Protein AF-A0AAW2YQ57-F1 (afdb_monomer_lite)

Radius of gyration: 23.19 Å; chains: 1; bounding box: 58×47×70 Å

Sequence (327 aa):
MLKSDNGDIRFLCLKIITDILVRYLNDPNMYDAREANHECTYAINNFIMKKLLPHYRFILEDQDPVPLYGLKLLNNIAQHNAGFIAVISKMDLTSLIFNFFELEHRNNNVHNVRLILKIVAADVMDPEQMYRMEIVKKLNDVLEYAFDNNVDTFYESCLNIADHLLYRSSKMIHKSKGSSNANDREQAEKTYKHNEAFTNNIAVYVALSSHQDPSIAESSAHVLLMMIQQYPSTHEYLFSTNGLSYLKKGLLENMKEDETNIELTNQNVIKYLLKCVHVVLNNNNKYVNRLLREDMIRLAIERLVEEKSKGDEISTTAEAIMKKLNG

pLDDT: mean 93.8, std 6.99, range [56.25, 98.75]

InterPro domains:
  IPR011989 Armadillo-like helical [G3DSA:1.25.10.10] (1-326)
  IPR016024 Armadillo-type fold [SSF48371] (2-321)
  IPR044591 Microtubule-associated kinase-like protein RUNKEL [PTHR46562] (2-307)
  IPR056980 RUNKEL, ARM-repeat domain [PF24970] (95-298)
  IPR056981 Serine/threonine-protein kinase ULK4/RUNKEL, HEAT repeats [PF23606] (1-85)

Secondary structure (DSSP, 8-state):
-TT-S-HHHHHHHHHHHHHHHHHHHH-TTT--TT-TTSHHHHHHHHHIIIIIGGGHHHHHHSSTTHHHHHHHHHHHHHHH-THHHHHHHHTTHHHHHHHT-STT-TT-SHHHHHHHHHHHHTT-S-HHHHHHTTHHHHHHHHHHHHHHTT-GGGHHHHHHHHHHHHHHHHHHHHHHHH---HHHHHHHHHHHHHHGGGGGGHHHHHHHTT-SSHHHHHHHHHHHHHHHHH-GGGHHHHTSHHHHHHHHHHHHTTEEEETTEEEES-HHHHHHHHHHHHHHHHH-THHHHHHTT-HHHHHHHHHHHH-TTS-HHHHHHHHHHHHHHH-

Organism: NCBI:txid1008807

Foldseek 3Di:
DCPDPDPVVNQVVLVVVLVVLLVQLPDPVQAALVCCVDPNNVVSVCCCLPPNVVCLVVQCPDDPPRNVSSLVSLLSVCVSPVVCLLVCLVVVVLVVLLVCLAPPRPNNDLSSLSSNLSNLVVVNDDVVVCLVSVVLVSLLVVLVVCQVVVVCSNQLSSLSSLLSLLVVLVVLVVVLVVDPDPVSVVVSVVSLVSSLSNLVNLLSLLQQLLDPDLSSVLSSLSSNLSCLLSPVVSLVVCLDPSNVVSLLNNLVVQWDDDPPATHGNRPSSLLSSLSSLLSSCVVDVVSLVSVVVVVSVLVSLVRQLVPCPPDVSNNVSSVSSVVSNVD

Structure (mmCIF, N/CA/C/O backbone):
data_AF-A0AAW2YQ57-F1
#
_entry.id   AF-A0AAW2YQ57-F1
#
loop_
_atom_site.group_PDB
_atom_site.id
_atom_site.type_symbol
_atom_site.label_atom_id
_atom_site.label_alt_id
_atom_site.label_comp_id
_atom_site.label_asym_id
_atom_site.label_entity_id
_atom_site.label_seq_id
_atom_site.pdbx_PDB_ins_code
_atom_site.Cartn_x
_atom_site.Cartn_y
_atom_site.Cartn_z
_atom_site.occupancy
_atom_site.B_iso_or_equiv
_atom_site.auth_seq_id
_atom_site.auth_comp_id
_atom_site.auth_asym_id
_atom_site.auth_atom_id
_atom_site.pdbx_PDB_model_num
ATOM 1 N N . MET A 1 1 ? 21.994 -3.169 -30.084 1.00 65.56 1 MET A N 1
ATOM 2 C CA . MET A 1 1 ? 21.614 -4.310 -29.224 1.00 65.56 1 MET A CA 1
ATOM 3 C C . MET A 1 1 ? 20.157 -4.229 -28.794 1.00 65.56 1 MET A C 1
ATOM 5 O O . MET A 1 1 ? 19.382 -5.002 -29.327 1.00 65.56 1 MET A O 1
ATOM 9 N N . LEU A 1 2 ? 19.740 -3.246 -27.985 1.00 71.94 2 LEU A N 1
ATOM 10 C CA . LEU A 1 2 ? 18.316 -3.071 -27.623 1.00 71.94 2 LEU A CA 1
ATOM 11 C C . LEU A 1 2 ? 17.385 -2.719 -28.804 1.00 71.94 2 LEU A C 1
ATOM 13 O O . LEU A 1 2 ? 16.181 -2.828 -28.672 1.00 71.94 2 LEU A O 1
ATOM 17 N N . LYS A 1 3 ? 17.936 -2.331 -29.961 1.00 79.69 3 LYS A N 1
ATOM 18 C CA . LYS A 1 3 ? 17.203 -2.094 -31.220 1.00 79.69 3 LYS A CA 1
ATOM 19 C C . LYS A 1 3 ? 17.341 -3.238 -32.240 1.00 79.69 3 LYS A C 1
ATOM 21 O O . LYS A 1 3 ? 17.188 -3.002 -33.428 1.00 79.69 3 LYS A O 1
ATOM 26 N N . SER A 1 4 ? 17.781 -4.427 -31.819 1.00 86.94 4 SER A N 1
ATOM 27 C CA . SER A 1 4 ? 17.832 -5.585 -32.724 1.00 86.94 4 SER A CA 1
ATOM 28 C C . SER A 1 4 ? 16.413 -6.009 -33.088 1.00 86.94 4 SER A C 1
ATOM 30 O O . SER A 1 4 ? 15.554 -5.991 -32.213 1.00 86.94 4 SER A O 1
ATOM 32 N N . ASP A 1 5 ? 16.173 -6.452 -34.319 1.00 87.88 5 ASP A N 1
ATOM 33 C CA . ASP A 1 5 ? 14.867 -7.000 -34.712 1.00 87.88 5 ASP A CA 1
ATOM 34 C C . ASP A 1 5 ? 14.590 -8.371 -34.069 1.00 87.88 5 ASP A C 1
ATOM 36 O O . ASP A 1 5 ? 13.439 -8.772 -33.911 1.00 87.88 5 ASP A O 1
ATOM 40 N N . ASN A 1 6 ? 15.636 -9.065 -33.604 1.00 91.88 6 ASN A N 1
ATOM 41 C CA . ASN A 1 6 ? 15.519 -10.348 -32.921 1.00 91.88 6 ASN A CA 1
ATOM 42 C C . ASN A 1 6 ? 15.214 -10.153 -31.422 1.00 91.88 6 ASN A C 1
ATOM 44 O O . ASN A 1 6 ? 16.050 -9.639 -30.670 1.00 91.88 6 ASN A O 1
ATOM 48 N N . GLY A 1 7 ? 14.032 -10.607 -30.993 1.00 90.88 7 GLY A N 1
ATOM 49 C CA . GLY A 1 7 ? 13.573 -10.536 -29.601 1.00 90.88 7 GLY A CA 1
ATOM 50 C C . GLY A 1 7 ? 14.488 -11.254 -28.605 1.00 90.88 7 GLY A C 1
ATOM 51 O O . GLY A 1 7 ? 14.772 -10.701 -27.544 1.00 90.88 7 GLY A O 1
ATOM 52 N N . ASP A 1 8 ? 15.049 -12.409 -28.969 1.00 93.25 8 ASP A N 1
ATOM 53 C CA . ASP A 1 8 ? 15.957 -13.174 -28.103 1.00 93.25 8 ASP A CA 1
ATOM 54 C C . ASP A 1 8 ? 17.264 -12.423 -27.856 1.00 93.25 8 ASP A C 1
ATOM 56 O O . ASP A 1 8 ? 17.789 -12.410 -26.742 1.00 93.25 8 ASP A O 1
ATOM 60 N N . ILE A 1 9 ? 17.778 -11.736 -28.883 1.00 94.25 9 ILE A N 1
ATOM 61 C CA . ILE A 1 9 ? 18.973 -10.895 -28.749 1.00 94.25 9 ILE A CA 1
ATOM 62 C C . ILE A 1 9 ? 18.671 -9.715 -27.826 1.00 94.25 9 ILE A C 1
ATOM 64 O O . ILE A 1 9 ? 19.469 -9.417 -26.935 1.00 94.25 9 ILE A O 1
ATOM 68 N N . ARG A 1 10 ? 17.520 -9.049 -28.004 1.00 94.56 10 ARG A N 1
ATOM 69 C CA . ARG A 1 10 ? 17.115 -7.943 -27.122 1.00 94.56 10 ARG A CA 1
ATOM 70 C C . ARG A 1 10 ? 17.000 -8.408 -25.673 1.00 94.56 10 ARG A C 1
ATOM 72 O O . ARG A 1 10 ? 17.576 -7.769 -24.790 1.00 94.56 10 ARG A O 1
ATOM 79 N N . PHE A 1 11 ? 16.337 -9.541 -25.446 1.00 95.25 11 PHE A N 1
ATOM 80 C CA . PHE A 1 11 ? 16.190 -10.147 -24.130 1.00 95.25 11 PHE A CA 1
ATOM 81 C C . PHE A 1 11 ? 17.539 -10.506 -23.501 1.00 95.25 11 PHE A C 1
ATOM 83 O O . PHE A 1 11 ? 17.820 -10.078 -22.380 1.00 95.25 11 PHE A O 1
ATOM 90 N N . LEU A 1 12 ? 18.403 -11.230 -24.218 1.00 95.19 12 LEU A N 1
ATOM 91 C CA . LEU A 1 12 ? 19.715 -11.633 -23.711 1.00 95.19 12 LEU A CA 1
ATOM 92 C C . LEU A 1 12 ? 20.567 -10.415 -23.339 1.00 95.19 12 LEU A C 1
ATOM 94 O O . LEU A 1 12 ? 21.175 -10.388 -22.269 1.00 95.19 12 LEU A O 1
ATOM 98 N N . CYS A 1 13 ? 20.571 -9.378 -24.181 1.00 94.38 13 CYS A N 1
ATOM 99 C CA . CYS A 1 13 ? 21.277 -8.136 -23.885 1.00 94.38 13 CYS A CA 1
ATOM 100 C C . CYS A 1 13 ? 20.728 -7.446 -22.631 1.00 94.38 13 CYS A C 1
ATOM 102 O O . CYS A 1 13 ? 21.514 -7.032 -21.778 1.00 94.38 13 CYS A O 1
ATOM 104 N N . LEU A 1 14 ? 19.403 -7.329 -22.496 1.00 96.12 14 LEU A N 1
ATOM 105 C CA . LEU A 1 14 ? 18.792 -6.716 -21.316 1.00 96.12 14 LEU A CA 1
ATOM 106 C C . LEU A 1 14 ? 19.092 -7.518 -20.048 1.00 96.12 14 LEU A C 1
ATOM 108 O O . LEU A 1 14 ? 19.399 -6.925 -19.015 1.00 96.12 14 LEU A O 1
ATOM 112 N N . LYS A 1 15 ? 19.053 -8.849 -20.124 1.00 95.88 15 LYS A N 1
ATOM 113 C CA . LYS A 1 15 ? 19.389 -9.733 -19.006 1.00 95.88 15 LYS A CA 1
ATOM 114 C C . LYS A 1 15 ? 20.837 -9.538 -18.554 1.00 95.88 15 LYS A C 1
ATOM 116 O O . LYS A 1 15 ? 21.061 -9.304 -17.373 1.00 95.88 15 LYS A O 1
ATOM 121 N N . ILE A 1 16 ? 21.796 -9.534 -19.482 1.00 95.94 16 ILE A N 1
ATOM 122 C CA . ILE A 1 16 ? 23.214 -9.293 -19.165 1.00 95.94 16 ILE A CA 1
ATOM 123 C C . ILE A 1 16 ? 23.401 -7.912 -18.523 1.00 95.94 16 ILE A C 1
ATOM 125 O O . ILE A 1 16 ? 24.065 -7.798 -17.494 1.00 95.94 16 ILE A O 1
ATOM 129 N N . ILE A 1 17 ? 22.788 -6.866 -19.091 1.00 95.25 17 ILE A N 1
ATOM 130 C CA . ILE A 1 17 ? 22.840 -5.511 -18.517 1.00 95.25 17 ILE A CA 1
ATOM 131 C C . ILE A 1 17 ? 22.236 -5.500 -17.110 1.00 95.25 17 ILE A C 1
ATOM 133 O O . ILE A 1 17 ? 22.815 -4.895 -16.213 1.00 95.25 17 ILE A O 1
ATOM 137 N N . THR A 1 18 ? 21.104 -6.177 -16.909 1.00 95.69 18 THR A N 1
ATOM 138 C CA . THR A 1 18 ? 20.436 -6.287 -15.607 1.00 95.69 18 THR A CA 1
ATOM 139 C C . THR A 1 18 ? 21.354 -6.946 -14.585 1.00 95.69 18 THR A C 1
ATOM 141 O O . THR A 1 18 ? 21.583 -6.375 -13.524 1.00 95.69 18 THR A O 1
ATOM 144 N N . ASP A 1 19 ? 21.927 -8.105 -14.910 1.00 95.69 19 ASP A N 1
ATOM 145 C CA . ASP A 1 19 ? 22.763 -8.876 -13.988 1.00 95.69 19 ASP A CA 1
ATOM 146 C C . ASP A 1 19 ? 24.044 -8.118 -13.605 1.00 95.69 19 ASP A C 1
ATOM 148 O O . ASP A 1 19 ? 24.452 -8.135 -12.443 1.00 95.69 19 ASP A O 1
ATOM 152 N N . ILE A 1 20 ? 24.664 -7.417 -14.558 1.00 96.06 20 ILE A N 1
ATOM 153 C CA . ILE A 1 20 ? 25.859 -6.601 -14.307 1.00 96.06 20 ILE A CA 1
ATOM 154 C C . ILE A 1 20 ? 25.502 -5.367 -13.472 1.00 96.06 20 ILE A C 1
ATOM 156 O O . ILE A 1 20 ? 26.138 -5.102 -12.453 1.00 96.06 20 ILE A O 1
ATOM 160 N N . LEU A 1 21 ? 24.482 -4.610 -13.884 1.00 96.81 21 LEU A N 1
ATOM 161 C CA . LEU A 1 21 ? 24.142 -3.346 -13.239 1.00 96.81 21 LEU A CA 1
ATOM 162 C C . LEU A 1 21 ? 23.625 -3.559 -11.814 1.00 96.81 21 LEU A C 1
ATOM 164 O O . LEU A 1 21 ? 24.022 -2.828 -10.914 1.00 96.81 21 LEU A O 1
ATOM 168 N N . VAL A 1 22 ? 22.803 -4.586 -11.583 1.00 96.31 22 VAL A N 1
ATOM 169 C CA . VAL A 1 22 ? 22.322 -4.930 -10.236 1.00 96.31 22 VAL A CA 1
ATOM 170 C C . VAL A 1 22 ? 23.483 -5.301 -9.313 1.00 96.31 22 VAL A C 1
ATOM 172 O O . VAL A 1 22 ? 23.459 -4.913 -8.149 1.00 96.31 22 VAL A O 1
ATOM 175 N N . ARG A 1 23 ? 24.524 -5.990 -9.801 1.00 96.50 23 ARG A N 1
ATOM 176 C CA . ARG A 1 23 ? 25.724 -6.267 -8.989 1.00 96.50 23 ARG A CA 1
ATOM 177 C C . ARG A 1 23 ? 26.438 -4.985 -8.577 1.00 96.50 23 ARG A C 1
ATOM 179 O O . ARG A 1 23 ? 26.742 -4.835 -7.403 1.00 96.50 23 ARG A O 1
ATOM 186 N N . TYR A 1 24 ? 26.648 -4.057 -9.512 1.00 96.69 24 TYR A N 1
ATOM 187 C CA . TYR A 1 24 ? 27.279 -2.774 -9.195 1.00 96.69 24 TYR A CA 1
ATOM 188 C C . TYR A 1 24 ? 26.450 -1.930 -8.226 1.00 96.69 24 TYR A C 1
ATOM 190 O O . TYR A 1 24 ? 27.013 -1.344 -7.313 1.00 96.69 24 TYR A O 1
ATOM 198 N N . LEU A 1 25 ? 25.125 -1.890 -8.396 1.00 96.88 25 LEU A N 1
ATOM 199 C CA . LEU A 1 25 ? 24.232 -1.145 -7.503 1.00 96.88 25 LEU A CA 1
ATOM 200 C C . LEU A 1 25 ? 24.219 -1.704 -6.070 1.00 96.88 25 LEU A C 1
ATOM 202 O O . LEU A 1 25 ? 24.017 -0.944 -5.128 1.00 96.88 25 LEU A O 1
ATOM 206 N N . ASN A 1 26 ? 24.432 -3.014 -5.906 1.00 96.00 26 ASN A N 1
ATOM 207 C CA . ASN A 1 26 ? 24.447 -3.682 -4.602 1.00 96.00 26 ASN A CA 1
ATOM 208 C C . ASN A 1 26 ? 25.818 -3.699 -3.913 1.00 96.00 26 ASN A C 1
ATOM 210 O O . ASN A 1 26 ? 25.881 -4.105 -2.756 1.00 96.00 26 ASN A O 1
ATOM 214 N N . ASP A 1 27 ? 26.901 -3.303 -4.586 1.00 95.69 27 ASP A N 1
ATOM 215 C CA . ASP A 1 27 ? 28.233 -3.227 -3.983 1.00 95.69 27 ASP A CA 1
ATOM 216 C C . ASP A 1 27 ? 28.474 -1.812 -3.427 1.00 95.69 27 ASP A C 1
ATOM 218 O O . ASP A 1 27 ? 28.652 -0.878 -4.217 1.00 95.69 27 ASP A O 1
ATOM 222 N N . PRO A 1 28 ? 28.524 -1.625 -2.090 1.00 92.31 28 PRO A N 1
ATOM 223 C CA . PRO A 1 28 ? 28.713 -0.308 -1.482 1.00 92.31 28 PRO A CA 1
ATOM 224 C C . PRO A 1 28 ? 30.045 0.356 -1.845 1.00 92.31 28 PRO A C 1
ATOM 226 O O . PRO A 1 28 ? 30.159 1.573 -1.745 1.00 92.31 28 PRO A O 1
ATOM 229 N N . ASN A 1 29 ? 31.051 -0.416 -2.276 1.00 92.94 29 ASN A N 1
ATOM 230 C CA . ASN A 1 29 ? 32.330 0.137 -2.733 1.00 92.94 29 ASN A CA 1
ATOM 231 C C . ASN A 1 29 ? 32.246 0.682 -4.167 1.00 92.94 29 ASN A C 1
ATOM 233 O O . ASN A 1 29 ? 33.105 1.453 -4.593 1.00 92.94 29 ASN A O 1
ATOM 237 N N . MET A 1 30 ? 31.235 0.258 -4.931 1.00 94.38 30 MET A N 1
ATOM 238 C CA . MET A 1 30 ? 31.055 0.629 -6.335 1.00 94.38 30 MET A CA 1
ATOM 239 C C . MET A 1 30 ? 29.958 1.677 -6.515 1.00 94.38 30 MET A C 1
ATOM 241 O O . MET A 1 30 ? 30.084 2.547 -7.382 1.00 94.38 30 MET A O 1
ATOM 245 N N . TYR A 1 31 ? 28.888 1.604 -5.720 1.00 97.31 31 TYR A N 1
ATOM 246 C CA . TYR A 1 31 ? 27.748 2.504 -5.820 1.00 97.31 31 TYR A CA 1
ATOM 247 C C . TYR A 1 31 ? 27.268 2.987 -4.450 1.00 97.31 31 TYR A C 1
ATOM 249 O O . TYR A 1 31 ? 26.740 2.220 -3.649 1.00 97.31 31 TYR A O 1
ATOM 257 N N . ASP A 1 32 ? 27.345 4.300 -4.241 1.00 95.50 32 ASP A N 1
ATOM 258 C CA . ASP A 1 32 ? 26.650 4.990 -3.154 1.00 95.50 32 ASP A CA 1
ATOM 259 C C . ASP A 1 32 ? 25.952 6.232 -3.713 1.00 95.50 32 ASP A C 1
ATOM 261 O O . ASP A 1 32 ? 26.598 7.178 -4.167 1.00 95.50 32 ASP A O 1
ATOM 265 N N . ALA A 1 33 ? 24.618 6.251 -3.666 1.00 93.38 33 ALA A N 1
ATOM 266 C CA . ALA A 1 33 ? 23.816 7.375 -4.144 1.00 93.38 33 ALA A CA 1
ATOM 267 C C . ALA A 1 33 ? 24.099 8.693 -3.394 1.00 93.38 33 ALA A C 1
ATOM 269 O O . ALA A 1 33 ? 23.828 9.768 -3.934 1.00 93.38 33 ALA A O 1
ATOM 270 N N . ARG A 1 34 ? 24.651 8.626 -2.175 1.00 93.44 34 ARG A N 1
ATOM 271 C CA . ARG A 1 34 ? 25.052 9.793 -1.371 1.00 93.44 34 ARG A CA 1
ATOM 272 C C . ARG A 1 34 ? 26.366 10.399 -1.862 1.00 93.44 34 ARG A C 1
ATOM 274 O O . ARG A 1 34 ? 26.590 11.592 -1.681 1.00 93.44 34 ARG A O 1
ATOM 281 N N . GLU A 1 35 ? 27.191 9.611 -2.545 1.00 93.06 35 GLU A N 1
ATOM 282 C CA . GLU A 1 35 ? 28.479 10.021 -3.103 1.00 93.06 35 GLU A CA 1
ATOM 283 C C . GLU A 1 35 ? 28.413 10.098 -4.632 1.00 93.06 35 GLU A C 1
ATOM 285 O O . GLU A 1 35 ? 29.135 9.422 -5.364 1.00 93.06 35 GLU A O 1
ATOM 290 N N . ALA A 1 36 ? 27.536 10.965 -5.145 1.00 85.94 36 ALA A N 1
ATOM 291 C CA . ALA A 1 36 ? 27.282 11.093 -6.583 1.00 85.94 36 ALA A CA 1
ATOM 292 C C . ALA A 1 36 ? 28.529 11.438 -7.430 1.00 85.94 36 ALA A C 1
ATOM 294 O O . ALA A 1 36 ? 28.531 11.179 -8.634 1.00 85.94 36 ALA A O 1
ATOM 295 N N . ASN A 1 37 ? 29.565 12.014 -6.808 1.00 86.69 37 ASN A N 1
ATOM 296 C CA . ASN A 1 37 ? 30.826 12.393 -7.453 1.00 86.69 37 ASN A CA 1
ATOM 297 C C . ASN A 1 37 ? 31.900 11.295 -7.403 1.00 86.69 37 ASN A C 1
ATOM 299 O O . ASN A 1 37 ? 32.933 11.452 -8.052 1.00 86.69 37 ASN A O 1
ATOM 303 N N . HIS A 1 38 ? 31.685 10.205 -6.654 1.00 93.31 38 HIS A N 1
ATOM 304 C CA . HIS A 1 38 ? 32.578 9.051 -6.704 1.00 93.31 38 HIS A CA 1
ATOM 305 C C . HIS A 1 38 ? 32.605 8.504 -8.136 1.00 93.31 38 HIS A C 1
ATOM 307 O O . HIS A 1 38 ? 31.556 8.384 -8.771 1.00 93.31 38 HIS A O 1
ATOM 313 N N . GLU A 1 39 ? 33.791 8.190 -8.660 1.00 94.81 39 GLU A N 1
ATOM 314 C CA . GLU A 1 39 ? 33.988 7.896 -10.087 1.00 94.81 39 GLU A CA 1
ATOM 315 C C . GLU A 1 39 ? 33.059 6.778 -10.585 1.00 94.81 39 GLU A C 1
ATOM 317 O O . GLU A 1 39 ? 32.390 6.929 -11.611 1.00 94.81 39 GLU A O 1
ATOM 322 N N . CYS A 1 40 ? 32.943 5.692 -9.813 1.00 95.00 40 CYS A N 1
ATOM 323 C CA . CYS A 1 40 ? 32.077 4.563 -10.153 1.00 95.00 40 CYS A CA 1
ATOM 324 C C . CYS A 1 40 ? 30.589 4.943 -10.098 1.00 95.00 40 CYS A C 1
ATOM 326 O O . CYS A 1 40 ? 29.862 4.702 -11.065 1.00 95.00 40 CYS A O 1
ATOM 328 N N . THR A 1 41 ? 30.139 5.615 -9.031 1.00 96.88 41 THR A N 1
ATOM 329 C CA . THR A 1 41 ? 28.754 6.102 -8.899 1.00 96.88 41 THR A CA 1
ATOM 330 C C . THR A 1 41 ? 28.390 7.031 -10.056 1.00 96.88 41 THR A C 1
ATOM 332 O O . THR A 1 41 ? 27.334 6.881 -10.679 1.00 96.88 41 THR A O 1
ATOM 335 N N . TYR A 1 42 ? 29.276 7.973 -10.385 1.00 96.31 42 TYR A N 1
ATOM 336 C CA . TYR A 1 42 ? 29.102 8.908 -11.488 1.00 96.31 42 TYR A CA 1
ATOM 337 C C . TYR A 1 42 ? 29.002 8.174 -12.828 1.00 96.31 42 TYR A C 1
ATOM 339 O O . TYR A 1 42 ? 28.090 8.451 -13.613 1.00 96.31 42 TYR A O 1
ATOM 347 N N . ALA A 1 43 ? 29.897 7.221 -13.100 1.00 97.25 43 ALA A N 1
ATOM 348 C CA . ALA A 1 43 ? 29.881 6.433 -14.330 1.00 97.25 43 ALA A CA 1
ATOM 349 C C . ALA A 1 43 ? 28.586 5.615 -14.468 1.00 97.25 43 ALA A C 1
ATOM 351 O O . ALA A 1 43 ? 27.946 5.646 -15.525 1.00 97.25 43 ALA A O 1
ATOM 352 N N . ILE A 1 44 ? 28.152 4.959 -13.388 1.00 97.75 44 ILE A N 1
ATOM 353 C CA . ILE A 1 44 ? 26.911 4.175 -13.333 1.00 97.75 44 ILE A CA 1
ATOM 354 C C . ILE A 1 44 ? 25.693 5.072 -13.576 1.00 97.75 44 ILE A C 1
ATOM 356 O O . ILE A 1 44 ? 24.886 4.791 -14.466 1.00 97.75 44 ILE A O 1
ATOM 360 N N . ASN A 1 45 ? 25.580 6.192 -12.856 1.00 97.44 45 ASN A N 1
ATOM 361 C CA . ASN A 1 45 ? 24.475 7.135 -13.031 1.00 97.44 45 ASN A CA 1
ATOM 362 C C . ASN A 1 45 ? 24.443 7.702 -14.459 1.00 97.44 45 ASN A C 1
ATOM 364 O O . ASN A 1 45 ? 23.376 7.788 -15.069 1.00 97.44 45 ASN A O 1
ATOM 368 N N . ASN A 1 46 ? 25.602 8.032 -15.039 1.00 96.69 46 ASN A N 1
ATOM 369 C CA . ASN A 1 46 ? 25.679 8.483 -16.428 1.00 96.69 46 ASN A CA 1
ATOM 370 C C . ASN A 1 46 ? 25.248 7.407 -17.420 1.00 96.69 46 ASN A C 1
ATOM 372 O O . ASN A 1 46 ? 24.534 7.728 -18.370 1.00 96.69 46 ASN A O 1
ATOM 376 N N . PHE A 1 47 ? 25.659 6.153 -17.224 1.00 97.06 47 PHE A N 1
ATOM 377 C CA . PHE A 1 47 ? 25.212 5.047 -18.063 1.00 97.06 47 PHE A CA 1
ATOM 378 C C . PHE A 1 47 ? 23.687 4.903 -18.003 1.00 97.06 47 PHE A C 1
ATOM 380 O O . PHE A 1 47 ? 23.031 4.897 -19.048 1.00 97.06 47 PHE A O 1
ATOM 387 N N . ILE A 1 48 ? 23.116 4.884 -16.794 1.00 97.44 48 ILE A N 1
ATOM 388 C CA . ILE A 1 48 ? 21.668 4.786 -16.592 1.00 97.44 48 ILE A CA 1
ATOM 389 C C . ILE A 1 48 ? 20.951 5.931 -17.319 1.00 97.44 48 ILE A C 1
ATOM 391 O O . ILE A 1 48 ? 20.105 5.677 -18.176 1.00 97.44 48 ILE A O 1
ATOM 395 N N . MET A 1 49 ? 21.326 7.184 -17.048 1.00 96.50 49 MET A N 1
ATOM 396 C CA . MET A 1 49 ? 20.641 8.353 -17.611 1.00 96.50 49 MET A CA 1
ATOM 397 C C . MET A 1 49 ? 20.817 8.500 -19.123 1.00 96.50 49 MET A C 1
ATOM 399 O O . MET A 1 49 ? 19.872 8.863 -19.816 1.00 96.50 49 MET A O 1
ATOM 403 N N . LYS A 1 50 ? 22.028 8.277 -19.645 1.00 95.50 50 LYS A N 1
ATOM 404 C CA . LYS A 1 50 ? 22.366 8.630 -21.034 1.00 95.50 50 LYS A CA 1
ATOM 405 C C . LYS A 1 50 ? 22.236 7.466 -22.006 1.00 95.50 50 LYS A C 1
ATOM 407 O O . LYS A 1 50 ? 22.149 7.708 -23.208 1.00 95.50 50 LYS A O 1
ATOM 412 N N . LYS A 1 51 ? 22.302 6.220 -21.528 1.00 94.12 51 LYS A N 1
ATOM 413 C CA . LYS A 1 51 ? 22.344 5.026 -22.389 1.00 94.12 51 LYS A CA 1
ATOM 414 C C . LYS A 1 51 ? 21.175 4.080 -22.160 1.00 94.12 51 LYS A C 1
ATOM 416 O O . LYS A 1 51 ? 20.733 3.466 -23.122 1.00 94.12 51 LYS A O 1
ATOM 421 N N . LEU A 1 52 ? 20.678 3.965 -20.929 1.00 95.38 52 LEU A N 1
ATOM 422 C CA . LEU A 1 52 ? 19.630 3.003 -20.597 1.00 95.38 52 LEU A CA 1
ATOM 423 C C . LEU A 1 52 ? 18.226 3.628 -20.617 1.00 95.38 52 LEU A C 1
ATOM 425 O O . LEU A 1 52 ? 17.383 3.209 -21.408 1.00 95.38 52 LEU A O 1
ATOM 429 N N . LEU A 1 53 ? 17.977 4.644 -19.783 1.00 95.81 53 LEU A N 1
ATOM 430 C CA . LEU A 1 53 ? 16.659 5.276 -19.638 1.00 95.81 53 LEU A CA 1
ATOM 431 C C . LEU A 1 53 ? 16.050 5.787 -20.956 1.00 95.81 53 LEU A C 1
ATOM 433 O O . LEU A 1 53 ? 14.858 5.560 -21.154 1.00 95.81 53 LEU A O 1
ATOM 437 N N . PRO A 1 54 ? 16.802 6.370 -21.913 1.00 94.88 54 PRO A N 1
ATOM 438 C CA . PRO A 1 54 ? 16.234 6.813 -23.192 1.00 94.88 54 PRO A CA 1
ATOM 439 C C . PRO A 1 54 ? 15.555 5.706 -24.016 1.00 94.88 54 PRO A C 1
ATOM 441 O O . PRO A 1 54 ? 14.825 6.001 -24.958 1.00 94.88 54 PRO A O 1
ATOM 444 N N . HIS A 1 55 ? 15.791 4.433 -23.688 1.00 94.44 55 HIS A N 1
ATOM 445 C CA . HIS A 1 55 ? 15.192 3.280 -24.358 1.00 94.44 55 HIS A CA 1
ATOM 446 C C . HIS A 1 55 ? 14.096 2.592 -23.534 1.00 94.44 55 HIS A C 1
ATOM 448 O O . HIS A 1 55 ? 13.534 1.602 -23.992 1.00 94.44 55 HIS A O 1
ATOM 454 N N . TYR A 1 56 ? 13.760 3.098 -22.343 1.00 96.12 56 TYR A N 1
ATOM 455 C CA . TYR A 1 56 ? 12.894 2.365 -21.420 1.00 96.12 56 TYR A CA 1
ATOM 456 C C . TYR A 1 56 ? 11.452 2.212 -21.894 1.00 96.12 56 TYR A C 1
ATOM 458 O O . TYR A 1 56 ? 10.867 1.161 -21.665 1.00 96.12 56 TYR A O 1
ATOM 466 N N . ARG A 1 57 ? 10.894 3.199 -22.608 1.00 96.00 57 ARG A N 1
ATOM 467 C CA . ARG A 1 57 ? 9.563 3.044 -23.217 1.00 96.00 57 ARG A CA 1
ATOM 468 C C . ARG A 1 57 ? 9.526 1.827 -24.146 1.00 96.00 57 ARG A C 1
ATOM 470 O O . ARG A 1 57 ? 8.684 0.959 -23.976 1.00 96.00 57 ARG A O 1
ATOM 477 N N . PHE A 1 58 ? 10.510 1.725 -25.040 1.00 95.19 58 PHE A N 1
ATOM 478 C CA . PHE A 1 58 ? 10.636 0.597 -25.961 1.00 95.19 58 PHE A CA 1
ATOM 479 C C . PHE A 1 58 ? 10.814 -0.737 -25.221 1.00 95.19 58 PHE A C 1
ATOM 481 O O . PHE A 1 58 ? 10.196 -1.719 -25.600 1.00 95.19 58 PHE A O 1
ATOM 488 N N . ILE A 1 59 ? 11.609 -0.771 -24.144 1.00 96.62 59 ILE A N 1
ATOM 489 C CA . ILE A 1 59 ? 11.792 -1.980 -23.320 1.00 96.62 59 ILE A CA 1
ATOM 490 C C . ILE A 1 59 ? 10.468 -2.430 -22.681 1.00 96.62 59 ILE A C 1
ATOM 492 O O . ILE A 1 59 ? 10.180 -3.622 -22.642 1.00 96.62 59 ILE A O 1
ATOM 496 N N . LEU A 1 60 ? 9.677 -1.492 -22.155 1.00 97.06 60 LEU A N 1
ATOM 497 C CA . LEU A 1 60 ? 8.432 -1.794 -21.443 1.00 97.06 60 LEU A CA 1
ATOM 498 C C . LEU A 1 60 ? 7.268 -2.165 -22.378 1.00 97.06 60 LEU A C 1
ATOM 500 O O . LEU A 1 60 ? 6.355 -2.873 -21.958 1.00 97.06 60 LEU A O 1
ATOM 504 N N . GLU A 1 61 ? 7.301 -1.701 -23.626 1.00 95.50 61 GLU A N 1
ATOM 505 C CA . GLU A 1 61 ? 6.294 -1.989 -24.660 1.00 95.50 61 GLU A CA 1
ATOM 506 C C . GLU A 1 61 ? 6.654 -3.217 -25.529 1.00 95.50 61 GLU A C 1
ATOM 508 O O . GLU A 1 61 ? 5.873 -3.611 -26.394 1.00 95.50 61 GLU A O 1
ATOM 513 N N . ASP A 1 62 ? 7.813 -3.843 -25.298 1.00 96.00 62 ASP A N 1
ATOM 514 C CA . ASP A 1 62 ? 8.296 -5.011 -26.048 1.00 96.00 62 ASP A CA 1
ATOM 515 C C . ASP A 1 62 ? 7.478 -6.294 -25.750 1.00 96.00 62 ASP A C 1
ATOM 517 O O . ASP A 1 62 ? 6.538 -6.310 -24.950 1.00 96.00 62 ASP A O 1
ATOM 521 N N . GLN A 1 63 ? 7.815 -7.395 -26.418 1.00 93.81 63 GLN A N 1
ATOM 522 C CA . GLN A 1 63 ? 7.252 -8.720 -26.175 1.00 93.81 63 GLN A CA 1
ATOM 523 C C . GLN A 1 63 ? 7.906 -9.414 -24.981 1.00 93.81 63 GLN A C 1
ATOM 525 O O . GLN A 1 63 ? 9.067 -9.172 -24.637 1.00 93.81 63 GLN A O 1
ATOM 530 N N . ASP A 1 64 ? 7.153 -10.312 -24.353 1.00 94.06 64 ASP A N 1
ATOM 531 C CA . ASP A 1 64 ? 7.642 -11.089 -23.221 1.00 94.06 64 ASP A CA 1
ATOM 532 C C . ASP A 1 64 ? 8.877 -11.923 -23.602 1.00 94.06 64 ASP A C 1
ATOM 534 O O . ASP A 1 64 ? 8.946 -12.446 -24.717 1.00 94.06 64 ASP A O 1
ATOM 538 N N . PRO A 1 65 ? 9.871 -12.062 -22.700 1.00 94.94 65 PRO A N 1
ATOM 539 C CA . PRO A 1 65 ? 9.890 -11.620 -21.297 1.00 94.94 65 PRO A CA 1
ATOM 540 C C . PRO A 1 65 ? 10.571 -10.250 -21.066 1.00 94.94 65 PRO A C 1
ATOM 542 O O . PRO A 1 65 ? 10.967 -9.935 -19.938 1.00 94.94 65 PRO A O 1
ATOM 545 N N . VAL A 1 66 ? 10.775 -9.439 -22.111 1.00 96.69 66 VAL A N 1
ATOM 546 C CA . VAL A 1 66 ? 11.573 -8.199 -22.038 1.00 96.69 66 VAL A CA 1
ATOM 547 C C . VAL A 1 66 ? 10.993 -7.168 -21.049 1.00 96.69 66 VAL A C 1
ATOM 549 O O . VAL A 1 66 ? 11.762 -6.703 -20.196 1.00 96.69 66 VAL A O 1
ATOM 552 N N . PRO A 1 67 ? 9.679 -6.850 -21.049 1.00 97.38 67 PRO A N 1
ATOM 553 C CA . PRO A 1 67 ? 9.115 -5.878 -20.110 1.00 97.38 67 PRO A CA 1
ATOM 554 C C . PRO A 1 67 ? 9.295 -6.263 -18.640 1.00 97.38 67 PRO A C 1
ATOM 556 O O . PRO A 1 67 ? 9.618 -5.405 -17.819 1.00 97.38 67 PRO A O 1
ATOM 559 N N . LEU A 1 68 ? 9.166 -7.552 -18.300 1.00 96.25 68 LEU A N 1
ATOM 560 C CA . LEU A 1 68 ? 9.366 -8.054 -16.935 1.00 96.25 68 LEU A CA 1
ATOM 561 C C . LEU A 1 68 ? 10.779 -7.741 -16.421 1.00 96.25 68 LEU A C 1
ATOM 563 O O . LEU A 1 68 ? 10.950 -7.245 -15.304 1.00 96.25 68 LEU A O 1
ATOM 567 N N . TYR A 1 69 ? 11.799 -7.995 -17.245 1.00 96.50 69 TYR A N 1
ATOM 568 C CA . TYR A 1 69 ? 13.186 -7.674 -16.901 1.00 96.50 69 TYR A CA 1
ATOM 569 C C . TYR A 1 69 ? 13.433 -6.165 -16.855 1.00 96.50 69 TYR A C 1
ATOM 571 O O . TYR A 1 69 ? 14.170 -5.698 -15.985 1.00 96.50 69 TYR A O 1
ATOM 579 N N . GLY A 1 70 ? 12.775 -5.400 -17.729 1.00 97.62 70 GLY A N 1
ATOM 580 C CA . GLY A 1 70 ? 12.774 -3.940 -17.676 1.00 97.62 70 GLY A CA 1
ATOM 581 C C . GLY A 1 70 ? 12.245 -3.421 -16.339 1.00 97.62 70 GLY A C 1
ATOM 582 O O . GLY A 1 70 ? 12.931 -2.670 -15.651 1.00 97.62 70 GLY A O 1
ATOM 583 N N . LEU A 1 71 ? 11.066 -3.874 -15.911 1.00 97.94 71 LEU A N 1
ATOM 584 C CA . LEU A 1 71 ? 10.478 -3.495 -14.622 1.00 97.94 71 LEU A CA 1
ATOM 585 C C . LEU A 1 71 ? 11.375 -3.899 -13.446 1.00 97.94 71 LEU A C 1
ATOM 587 O O . LEU A 1 71 ? 11.603 -3.097 -12.537 1.00 97.94 71 LEU A O 1
ATOM 591 N N . LYS A 1 72 ? 11.939 -5.114 -13.475 1.00 96.81 72 LYS A N 1
ATOM 592 C CA . LYS A 1 72 ? 12.878 -5.591 -12.449 1.00 96.81 72 LYS A CA 1
ATOM 593 C C . LYS A 1 72 ? 14.097 -4.676 -12.331 1.00 96.81 72 LYS A C 1
ATOM 595 O O . LYS A 1 72 ? 14.471 -4.301 -11.215 1.00 96.81 72 LYS A O 1
ATOM 600 N N . LEU A 1 73 ? 14.715 -4.317 -13.455 1.00 97.88 73 LEU A N 1
ATOM 601 C CA . LEU A 1 73 ? 15.893 -3.455 -13.476 1.00 97.88 73 LEU A CA 1
ATOM 602 C C . LEU A 1 73 ? 15.557 -2.034 -13.008 1.00 97.88 73 LEU A C 1
ATOM 604 O O . LEU A 1 73 ? 16.278 -1.486 -12.175 1.00 97.88 73 LEU A O 1
ATOM 608 N N . LEU A 1 74 ? 14.447 -1.459 -13.474 1.00 97.75 74 LEU A N 1
ATOM 609 C CA . LEU A 1 74 ? 14.028 -0.112 -13.081 1.00 97.75 74 LEU A CA 1
ATOM 610 C C . LEU A 1 74 ? 13.733 -0.029 -11.586 1.00 97.75 74 LEU A C 1
ATOM 612 O O . LEU A 1 74 ? 14.118 0.938 -10.930 1.00 97.75 74 LEU A O 1
ATOM 616 N N . ASN A 1 75 ? 13.104 -1.069 -11.034 1.00 96.56 75 ASN A N 1
ATOM 617 C CA . ASN A 1 75 ? 12.832 -1.157 -9.607 1.00 96.56 75 ASN A CA 1
ATOM 618 C C . ASN A 1 75 ? 14.129 -1.217 -8.780 1.00 96.56 75 ASN A C 1
ATOM 620 O O . ASN A 1 75 ? 14.203 -0.554 -7.751 1.00 96.56 75 ASN A O 1
ATOM 624 N N . ASN A 1 76 ? 15.161 -1.940 -9.242 1.00 96.69 76 ASN A N 1
ATOM 625 C CA . ASN A 1 76 ? 16.478 -1.948 -8.587 1.00 96.69 76 ASN A CA 1
ATOM 626 C C . ASN A 1 76 ? 17.137 -0.564 -8.646 1.00 96.69 76 ASN A C 1
ATOM 628 O O . ASN A 1 76 ? 17.559 -0.039 -7.620 1.00 96.69 76 ASN A O 1
ATOM 632 N N . ILE A 1 77 ? 17.165 0.069 -9.822 1.00 97.81 77 ILE A N 1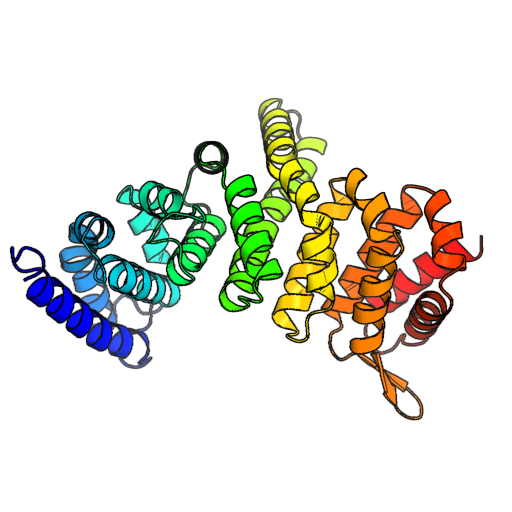
ATOM 633 C CA . ILE A 1 77 ? 17.719 1.422 -9.991 1.00 97.81 77 ILE A CA 1
ATOM 634 C C . ILE A 1 77 ? 17.053 2.405 -9.016 1.00 97.81 77 ILE A C 1
ATOM 636 O O . ILE A 1 77 ? 17.739 3.128 -8.296 1.00 97.81 77 ILE A O 1
ATOM 640 N N . ALA A 1 78 ? 15.720 2.396 -8.949 1.00 97.00 78 ALA A N 1
ATOM 641 C CA . ALA A 1 78 ? 14.964 3.286 -8.077 1.00 97.00 78 ALA A CA 1
ATOM 642 C C . ALA A 1 78 ? 15.077 2.942 -6.581 1.00 97.00 78 ALA A C 1
ATOM 644 O O . ALA A 1 78 ? 14.906 3.823 -5.744 1.00 97.00 78 ALA A O 1
ATOM 645 N N . GLN A 1 79 ? 15.348 1.681 -6.233 1.00 95.62 79 GLN A N 1
ATOM 646 C CA . GLN A 1 79 ? 15.588 1.257 -4.851 1.00 95.62 79 GLN A CA 1
ATOM 647 C C . GLN A 1 79 ? 16.921 1.791 -4.318 1.00 95.62 79 GLN A C 1
ATOM 649 O O . GLN A 1 79 ? 16.970 2.254 -3.182 1.00 95.62 79 GLN A O 1
ATOM 654 N N . HIS A 1 80 ? 17.982 1.759 -5.129 1.00 96.31 80 HIS A N 1
ATOM 655 C CA . HIS A 1 80 ? 19.298 2.263 -4.722 1.00 96.31 80 HIS A CA 1
ATOM 656 C C . HIS A 1 80 ? 19.418 3.784 -4.839 1.00 96.31 80 HIS A C 1
ATOM 658 O O . HIS A 1 80 ? 20.195 4.398 -4.112 1.00 96.31 80 HIS A O 1
ATOM 664 N N . ASN A 1 81 ? 18.650 4.411 -5.734 1.00 96.06 81 ASN A N 1
ATOM 665 C CA . ASN A 1 81 ? 18.617 5.859 -5.868 1.00 96.06 81 ASN A CA 1
ATOM 666 C C . ASN A 1 81 ? 17.212 6.349 -6.238 1.00 96.06 81 ASN A C 1
ATOM 668 O O . ASN A 1 81 ? 16.813 6.375 -7.407 1.00 96.06 81 ASN A O 1
ATOM 672 N N . ALA A 1 82 ? 16.482 6.807 -5.218 1.00 94.88 82 ALA A N 1
ATOM 673 C CA . ALA A 1 82 ? 15.127 7.335 -5.353 1.00 94.88 82 ALA A CA 1
ATOM 674 C C . ALA A 1 82 ? 15.042 8.569 -6.273 1.00 94.88 82 ALA A C 1
ATOM 676 O O . ALA A 1 82 ? 13.984 8.837 -6.842 1.00 94.88 82 ALA A O 1
ATOM 677 N N . GLY A 1 83 ? 16.155 9.283 -6.499 1.00 95.12 83 GLY A N 1
ATOM 678 C CA . GLY A 1 83 ? 16.221 10.405 -7.438 1.00 95.12 83 GLY A CA 1
ATOM 679 C C . GLY A 1 83 ? 15.841 10.020 -8.872 1.00 95.12 83 GLY A C 1
ATOM 680 O O . GLY A 1 83 ? 15.322 10.854 -9.618 1.00 95.12 83 GLY A O 1
ATOM 681 N N . PHE A 1 84 ? 15.998 8.747 -9.254 1.00 97.25 84 PHE A N 1
ATOM 682 C CA . PHE A 1 84 ? 15.556 8.266 -10.563 1.00 97.25 84 PHE A CA 1
ATOM 683 C C . PHE A 1 84 ? 14.035 8.245 -10.735 1.00 97.25 84 PHE A C 1
ATOM 685 O O . PHE A 1 84 ? 13.579 8.322 -11.871 1.00 97.25 84 PHE A O 1
ATOM 692 N N . ILE A 1 85 ? 13.236 8.225 -9.663 1.00 97.56 85 ILE A N 1
ATOM 693 C CA . ILE A 1 85 ? 11.769 8.306 -9.771 1.00 97.56 85 ILE A CA 1
ATOM 694 C C . ILE A 1 85 ? 11.335 9.638 -10.400 1.00 97.56 85 ILE A C 1
ATOM 696 O O . ILE A 1 85 ? 10.478 9.659 -11.283 1.00 97.56 85 ILE A O 1
ATOM 700 N N . ALA A 1 86 ? 11.996 10.743 -10.042 1.00 95.88 86 ALA A N 1
ATOM 701 C CA . ALA A 1 86 ? 11.749 12.040 -10.671 1.00 95.88 86 ALA A CA 1
ATOM 702 C C . ALA A 1 86 ? 12.157 12.053 -12.155 1.00 95.88 86 ALA A C 1
ATOM 704 O O . ALA A 1 86 ? 11.510 12.708 -12.971 1.00 95.88 86 ALA A O 1
ATOM 705 N N . VAL A 1 87 ? 13.209 11.316 -12.525 1.00 95.75 87 VAL A N 1
ATOM 706 C CA . VAL A 1 87 ? 13.627 11.162 -13.928 1.00 95.75 87 VAL A CA 1
ATOM 707 C C . VAL A 1 87 ? 12.606 10.332 -14.711 1.00 95.75 87 VAL A C 1
ATOM 709 O O . VAL A 1 87 ? 12.209 10.743 -15.794 1.00 95.75 87 VAL A O 1
ATOM 712 N N . ILE A 1 88 ? 12.127 9.219 -14.147 1.00 95.06 88 ILE A N 1
ATOM 713 C CA . ILE A 1 88 ? 11.073 8.370 -14.730 1.00 95.06 88 ILE A CA 1
ATOM 714 C C . ILE A 1 88 ? 9.804 9.192 -14.997 1.00 95.06 88 ILE A C 1
ATOM 716 O O . ILE A 1 88 ? 9.223 9.075 -16.076 1.00 95.06 88 ILE A O 1
ATOM 720 N N . SER A 1 89 ? 9.414 10.060 -14.055 1.00 94.56 89 SER A N 1
ATOM 721 C CA . SER A 1 89 ? 8.283 10.982 -14.231 1.00 94.56 89 SER A CA 1
ATOM 722 C C . SER A 1 89 ? 8.506 11.957 -15.391 1.00 94.56 89 SER A C 1
ATOM 724 O O . SER A 1 89 ? 7.679 12.031 -16.293 1.00 94.56 89 SER A O 1
ATOM 726 N N . LYS A 1 90 ? 9.676 12.610 -15.463 1.00 93.88 90 LYS A N 1
ATOM 727 C CA . LYS A 1 90 ? 10.033 13.536 -16.562 1.00 93.88 90 LYS A CA 1
ATOM 728 C C . LYS A 1 90 ? 10.095 12.890 -17.952 1.00 93.88 90 LYS A C 1
ATOM 730 O O . LYS A 1 90 ? 10.175 13.608 -18.943 1.00 93.88 90 LYS A O 1
ATOM 735 N N . MET A 1 91 ? 10.126 11.562 -18.028 1.00 92.44 91 MET A N 1
ATOM 736 C CA . MET A 1 91 ? 10.150 10.796 -19.276 1.00 92.44 91 MET A CA 1
ATOM 737 C C . MET A 1 91 ? 8.771 10.240 -19.665 1.00 92.44 91 MET A C 1
ATOM 739 O O . MET A 1 91 ? 8.686 9.398 -20.562 1.00 92.44 91 MET A O 1
ATOM 743 N N . ASP A 1 92 ? 7.707 10.658 -18.973 1.00 91.62 92 ASP A N 1
ATOM 744 C CA . ASP A 1 92 ? 6.327 10.197 -19.171 1.00 91.62 92 ASP A CA 1
ATOM 745 C C . ASP A 1 92 ? 6.164 8.670 -19.061 1.00 91.62 92 ASP A C 1
ATOM 747 O O . ASP A 1 92 ? 5.288 8.061 -19.684 1.00 91.62 92 ASP A O 1
ATOM 751 N N . LEU A 1 93 ? 7.027 8.022 -18.270 1.00 95.62 93 LEU A N 1
ATOM 752 C CA . LEU A 1 93 ? 6.957 6.580 -18.025 1.00 95.62 93 LEU A CA 1
ATOM 753 C C . LEU A 1 93 ? 5.989 6.230 -16.890 1.00 95.62 93 LEU A C 1
ATOM 755 O O . LEU A 1 93 ? 5.514 5.100 -16.832 1.00 95.62 93 LEU A O 1
ATOM 759 N N . THR A 1 94 ? 5.662 7.179 -16.010 1.00 95.50 94 THR A N 1
ATOM 760 C CA . THR A 1 94 ? 4.722 6.982 -14.892 1.00 95.50 94 THR A CA 1
ATOM 761 C C . THR A 1 94 ? 3.351 6.532 -15.385 1.00 95.50 94 THR A C 1
ATOM 763 O O . THR A 1 94 ? 2.856 5.505 -14.931 1.00 95.50 94 THR A O 1
ATOM 766 N N . SER A 1 95 ? 2.782 7.214 -16.383 1.00 94.75 95 SER A N 1
ATOM 767 C CA . SER A 1 95 ? 1.504 6.824 -16.995 1.00 94.75 95 SER A CA 1
ATOM 768 C C . SER A 1 95 ? 1.553 5.412 -17.592 1.00 94.75 95 SER A C 1
ATOM 770 O O . SER A 1 95 ? 0.608 4.645 -17.457 1.00 94.75 95 SER A O 1
ATOM 772 N N . LEU A 1 96 ? 2.666 5.027 -18.224 1.00 96.25 96 LEU A N 1
ATOM 773 C CA . LEU A 1 96 ? 2.815 3.681 -18.786 1.00 96.25 96 LEU A CA 1
ATOM 774 C C . LEU A 1 96 ? 2.835 2.608 -17.683 1.00 96.25 96 LEU A C 1
ATOM 776 O O . LEU A 1 96 ? 2.133 1.608 -17.787 1.00 96.25 96 LEU A O 1
ATOM 780 N N . ILE A 1 97 ? 3.582 2.848 -16.603 1.00 97.44 97 ILE A N 1
ATOM 781 C CA . ILE A 1 97 ? 3.657 1.960 -15.429 1.00 97.44 97 ILE A CA 1
ATOM 782 C C . ILE A 1 97 ? 2.276 1.812 -14.763 1.00 97.44 97 ILE A C 1
ATOM 784 O O . ILE A 1 97 ? 1.868 0.713 -14.397 1.00 97.44 97 ILE A O 1
ATOM 788 N N . PHE A 1 98 ? 1.513 2.901 -14.657 1.00 96.88 98 PHE A N 1
ATOM 789 C CA . PHE A 1 98 ? 0.151 2.870 -14.117 1.00 96.88 98 PHE A CA 1
ATOM 790 C C . PHE A 1 98 ? -0.850 2.142 -15.027 1.00 96.88 98 PHE A C 1
ATOM 792 O O . PHE A 1 98 ? -1.763 1.484 -14.528 1.00 96.88 98 PHE A O 1
ATOM 799 N N . ASN A 1 99 ? -0.681 2.209 -16.350 1.00 95.56 99 ASN A N 1
ATOM 800 C CA . ASN A 1 99 ? -1.495 1.421 -17.281 1.00 95.56 99 ASN A CA 1
ATOM 801 C C . ASN A 1 99 ? -1.257 -0.084 -17.114 1.00 95.56 99 ASN A C 1
ATOM 803 O O . ASN A 1 99 ? -2.165 -0.874 -17.336 1.00 95.56 99 ASN A O 1
ATOM 807 N N . PHE A 1 100 ? -0.066 -0.490 -16.668 1.00 97.62 100 PHE A N 1
ATOM 808 C CA . PHE A 1 100 ? 0.210 -1.894 -16.366 1.00 97.62 100 PHE A CA 1
ATOM 809 C C . PHE A 1 100 ? -0.474 -2.382 -15.087 1.00 97.62 100 PHE A C 1
ATOM 811 O O . PHE A 1 100 ? -0.439 -3.576 -14.818 1.00 97.62 100 PHE A O 1
ATOM 818 N N . PHE A 1 101 ? -1.049 -1.493 -14.272 1.00 97.31 101 PHE A N 1
ATOM 819 C CA . PHE A 1 101 ? -1.659 -1.837 -12.988 1.00 97.31 101 PHE A CA 1
ATOM 820 C C . PHE A 1 101 ? -3.110 -2.294 -13.137 1.00 97.31 101 PHE A C 1
ATOM 822 O O . PHE A 1 101 ? -4.024 -1.711 -12.572 1.00 97.31 101 PHE A O 1
ATOM 829 N N . GLU A 1 102 ? -3.339 -3.314 -13.948 1.00 94.62 102 GLU A N 1
ATOM 830 C CA . GLU A 1 102 ? -4.660 -3.904 -14.170 1.00 94.62 102 GLU A CA 1
ATOM 831 C C . GLU A 1 102 ? -4.532 -5.419 -14.044 1.00 94.62 102 GLU A C 1
ATOM 833 O O . GLU A 1 102 ? -3.509 -5.974 -14.443 1.00 94.62 102 GLU A O 1
ATOM 838 N N . LEU A 1 103 ? -5.531 -6.096 -13.468 1.00 92.75 103 LEU A N 1
ATOM 839 C CA . LEU A 1 103 ? -5.466 -7.540 -13.191 1.00 92.75 103 LEU A CA 1
ATOM 840 C C . LEU A 1 103 ? -5.061 -8.363 -14.419 1.00 92.75 103 LEU A C 1
ATOM 842 O O . LEU A 1 103 ? -4.129 -9.156 -14.352 1.00 92.75 103 LEU A O 1
ATOM 846 N N . GLU A 1 104 ? -5.697 -8.089 -15.555 1.00 92.88 104 GLU A N 1
ATOM 847 C CA . GLU A 1 104 ? -5.483 -8.820 -16.809 1.00 92.88 104 GLU A CA 1
ATOM 848 C C . GLU A 1 104 ? -4.272 -8.321 -17.613 1.00 92.88 104 GLU A C 1
ATOM 850 O O . GLU A 1 104 ? -3.953 -8.844 -18.685 1.00 92.88 104 GLU A O 1
ATOM 855 N N . HIS A 1 105 ? -3.580 -7.281 -17.141 1.00 96.25 105 HIS A N 1
ATOM 856 C CA . HIS A 1 105 ? -2.450 -6.738 -17.875 1.00 96.25 105 HIS A CA 1
ATOM 857 C C . HIS A 1 105 ? -1.209 -7.611 -17.659 1.00 96.25 105 HIS A C 1
ATOM 859 O O . HIS A 1 105 ? -0.715 -7.748 -16.544 1.00 96.25 105 HIS A O 1
ATOM 865 N N . ARG A 1 106 ? -0.613 -8.123 -18.744 1.00 93.69 106 ARG A N 1
ATOM 866 C CA . ARG A 1 106 ? 0.567 -9.020 -18.706 1.00 93.69 106 ARG A CA 1
ATOM 867 C C . ARG A 1 106 ? 1.757 -8.510 -17.877 1.00 93.69 106 ARG A C 1
ATOM 869 O O . ARG A 1 106 ? 2.505 -9.287 -17.297 1.00 93.69 106 ARG A O 1
ATOM 876 N N . ASN A 1 107 ? 1.928 -7.188 -17.816 1.00 96.50 107 ASN A N 1
ATOM 877 C CA . ASN A 1 107 ? 2.999 -6.537 -17.053 1.00 96.50 107 ASN A CA 1
ATOM 878 C C . ASN A 1 107 ? 2.616 -6.208 -15.600 1.00 96.50 107 ASN A C 1
ATOM 880 O O . ASN A 1 107 ? 3.431 -5.617 -14.888 1.00 96.50 107 ASN A O 1
ATOM 884 N N . ASN A 1 108 ? 1.416 -6.571 -15.145 1.00 97.19 108 ASN A N 1
ATOM 885 C CA . ASN A 1 108 ? 1.028 -6.428 -13.751 1.00 97.19 108 ASN A CA 1
ATOM 886 C C . ASN A 1 108 ? 1.704 -7.512 -12.908 1.00 97.19 108 ASN A C 1
ATOM 888 O O . ASN A 1 108 ? 1.239 -8.640 -12.783 1.00 97.19 108 ASN A O 1
ATOM 892 N N . ASN A 1 109 ? 2.859 -7.178 -12.355 1.00 96.56 109 ASN A N 1
ATOM 893 C CA . ASN A 1 109 ? 3.635 -8.065 -11.501 1.00 96.56 109 ASN A CA 1
ATOM 894 C C . ASN A 1 109 ? 4.182 -7.291 -10.298 1.00 96.56 109 ASN A C 1
ATOM 896 O O . ASN A 1 109 ? 4.095 -6.063 -10.232 1.00 96.56 109 ASN A O 1
ATOM 900 N N . VAL A 1 110 ? 4.807 -8.000 -9.358 1.00 96.62 110 VAL A N 1
ATOM 901 C CA . VAL A 1 110 ? 5.346 -7.396 -8.130 1.00 96.62 110 VAL A CA 1
ATOM 902 C C . VAL A 1 110 ? 6.324 -6.239 -8.394 1.00 96.62 110 VAL A C 1
ATOM 904 O O . VAL A 1 110 ? 6.388 -5.289 -7.616 1.00 96.62 110 VAL A O 1
ATOM 907 N N . HIS A 1 111 ? 7.081 -6.266 -9.499 1.00 97.69 111 HIS A N 1
ATOM 908 C CA . HIS A 1 111 ? 7.995 -5.174 -9.845 1.00 97.69 111 HIS A CA 1
ATOM 909 C C . HIS A 1 111 ? 7.243 -3.922 -10.301 1.00 97.69 111 HIS A C 1
ATOM 911 O O . HIS A 1 111 ? 7.654 -2.818 -9.943 1.00 97.69 111 HIS A O 1
ATOM 917 N N . ASN A 1 112 ? 6.132 -4.089 -11.024 1.00 98.31 112 ASN A N 1
ATOM 918 C CA . ASN A 1 112 ? 5.250 -2.987 -11.399 1.00 98.31 112 ASN A CA 1
ATOM 919 C C . ASN A 1 112 ? 4.653 -2.306 -10.160 1.00 98.31 112 ASN A C 1
ATOM 921 O O . ASN A 1 112 ? 4.810 -1.101 -9.975 1.00 98.31 112 ASN A O 1
ATOM 925 N N . VAL A 1 113 ? 4.059 -3.085 -9.252 1.00 98.25 113 VAL A N 1
ATOM 926 C CA . VAL A 1 113 ? 3.414 -2.544 -8.042 1.00 98.25 113 VAL A CA 1
ATOM 927 C C . VAL A 1 113 ? 4.429 -1.854 -7.124 1.00 98.25 113 VAL A C 1
ATOM 929 O O . VAL A 1 113 ? 4.166 -0.771 -6.602 1.00 98.25 113 VAL A O 1
ATOM 932 N N . ARG A 1 114 ? 5.649 -2.393 -7.003 1.00 98.31 114 ARG A N 1
ATOM 933 C CA . ARG A 1 114 ? 6.747 -1.741 -6.262 1.00 98.31 114 ARG A CA 1
ATOM 934 C C . ARG A 1 114 ? 7.221 -0.429 -6.888 1.00 98.31 114 ARG A C 1
ATOM 936 O O . ARG A 1 114 ? 7.698 0.439 -6.154 1.00 98.31 114 ARG A O 1
ATOM 943 N N . LEU A 1 115 ? 7.144 -0.284 -8.212 1.00 98.19 115 LEU A N 1
ATOM 944 C CA . LEU A 1 115 ? 7.435 0.982 -8.891 1.00 98.19 115 LEU A CA 1
ATOM 945 C C . LEU A 1 115 ? 6.317 1.997 -8.658 1.00 98.19 115 LEU A C 1
ATOM 947 O O . LEU A 1 115 ? 6.619 3.149 -8.360 1.00 98.19 115 LEU A O 1
ATOM 951 N N . ILE A 1 116 ? 5.054 1.568 -8.713 1.00 98.31 116 ILE A N 1
ATOM 952 C CA . ILE A 1 116 ? 3.898 2.416 -8.387 1.00 98.31 116 ILE A CA 1
ATOM 953 C C . ILE A 1 116 ? 4.014 2.940 -6.961 1.00 98.31 116 ILE A C 1
ATOM 955 O O . ILE A 1 116 ? 3.920 4.147 -6.763 1.00 98.31 116 ILE A O 1
ATOM 959 N N . LEU A 1 117 ? 4.337 2.076 -5.992 1.00 98.44 117 LEU A N 1
ATOM 960 C CA . LEU A 1 117 ? 4.609 2.498 -4.618 1.00 98.44 117 LEU A CA 1
ATOM 961 C C . LEU A 1 117 ? 5.667 3.606 -4.560 1.00 98.44 117 LEU A C 1
ATOM 963 O O . LEU A 1 117 ? 5.448 4.626 -3.916 1.00 98.44 117 LEU A O 1
ATOM 967 N N . LYS A 1 118 ? 6.792 3.452 -5.266 1.00 98.12 118 LYS A N 1
ATOM 968 C CA . LYS A 1 118 ? 7.848 4.479 -5.286 1.00 98.12 118 LYS A CA 1
ATOM 969 C C . LYS A 1 118 ? 7.388 5.784 -5.936 1.00 98.12 118 LYS A C 1
ATOM 971 O O . LYS A 1 118 ? 7.761 6.850 -5.459 1.00 98.12 118 LYS A O 1
ATOM 976 N N . ILE A 1 119 ? 6.587 5.714 -7.000 1.00 97.50 119 ILE A N 1
ATOM 977 C CA . ILE A 1 119 ? 6.020 6.893 -7.674 1.00 97.50 119 ILE A CA 1
ATOM 978 C C . ILE A 1 119 ? 5.056 7.636 -6.740 1.00 97.50 119 ILE A C 1
ATOM 980 O O . ILE A 1 119 ? 5.152 8.857 -6.622 1.00 97.50 119 ILE A O 1
ATOM 984 N N . VAL A 1 120 ? 4.173 6.904 -6.054 1.00 97.12 120 VAL A N 1
ATOM 985 C CA . VAL A 1 120 ? 3.215 7.450 -5.079 1.00 97.12 120 VAL A CA 1
ATOM 986 C C . VAL A 1 120 ? 3.951 8.076 -3.893 1.00 97.12 120 VAL A C 1
ATOM 988 O O . VAL A 1 120 ? 3.671 9.216 -3.533 1.00 97.12 120 VAL A O 1
ATOM 991 N N . ALA A 1 121 ? 4.930 7.370 -3.324 1.00 96.00 121 ALA A N 1
ATOM 992 C CA . ALA A 1 121 ? 5.700 7.835 -2.172 1.00 96.00 121 ALA A CA 1
ATOM 993 C C . ALA A 1 121 ? 6.562 9.072 -2.480 1.00 96.00 121 ALA A C 1
ATOM 995 O O . ALA A 1 121 ? 6.766 9.911 -1.605 1.00 96.00 121 ALA A O 1
ATOM 996 N N . ALA A 1 122 ? 7.064 9.198 -3.712 1.00 95.69 122 ALA A N 1
ATOM 997 C CA . ALA A 1 122 ? 7.886 10.333 -4.130 1.00 95.69 122 ALA A CA 1
ATOM 998 C C . ALA A 1 122 ? 7.075 11.587 -4.515 1.00 95.69 122 ALA A C 1
ATOM 1000 O O . ALA A 1 122 ? 7.681 12.627 -4.761 1.00 95.69 122 ALA A O 1
ATOM 1001 N N . ASP A 1 123 ? 5.740 11.492 -4.600 1.00 93.31 123 ASP A N 1
ATOM 1002 C CA . ASP A 1 123 ? 4.826 12.581 -4.996 1.00 93.31 123 ASP A CA 1
ATOM 1003 C C . ASP A 1 123 ? 5.243 13.279 -6.311 1.00 93.31 123 ASP A C 1
ATOM 1005 O O . ASP A 1 123 ? 5.150 14.494 -6.464 1.00 93.31 123 ASP A O 1
ATOM 1009 N N . VAL A 1 124 ? 5.753 12.500 -7.277 1.00 93.31 124 VAL A N 1
ATOM 1010 C CA . VAL A 1 124 ? 6.267 13.016 -8.567 1.00 93.31 124 VAL A CA 1
ATOM 1011 C C . VAL A 1 124 ? 5.210 13.095 -9.669 1.00 93.31 124 VAL A C 1
ATOM 1013 O O . VAL A 1 124 ? 5.525 13.504 -10.788 1.00 93.31 124 VAL A O 1
ATOM 1016 N N . MET A 1 125 ? 3.992 12.634 -9.393 1.00 92.50 125 MET A N 1
ATOM 1017 C CA . MET A 1 125 ? 2.881 12.570 -10.338 1.00 92.50 125 MET A CA 1
ATOM 1018 C C . MET A 1 125 ? 1.730 13.431 -9.830 1.00 92.50 125 MET A C 1
ATOM 1020 O O . MET A 1 125 ? 1.452 13.446 -8.632 1.00 92.50 125 MET A O 1
ATOM 1024 N N . ASP A 1 126 ? 1.050 14.115 -10.750 1.00 92.00 126 ASP A N 1
ATOM 1025 C CA . ASP A 1 126 ? -0.133 14.907 -10.426 1.00 92.00 126 ASP A CA 1
ATOM 1026 C C . ASP A 1 126 ? -1.205 14.025 -9.745 1.00 92.00 126 ASP A C 1
ATOM 1028 O O . ASP A 1 126 ? -1.589 12.991 -10.306 1.00 92.00 126 ASP A O 1
ATOM 1032 N N . PRO A 1 127 ? -1.706 14.393 -8.552 1.00 91.00 127 PRO A N 1
ATOM 1033 C CA . PRO A 1 127 ? -2.656 13.559 -7.814 1.00 91.00 127 PRO A CA 1
ATOM 1034 C C . PRO A 1 127 ? -3.969 13.362 -8.568 1.00 91.00 127 PRO A C 1
ATOM 1036 O O . PRO A 1 127 ? -4.529 12.269 -8.566 1.00 91.00 127 PRO A O 1
ATOM 1039 N N . GLU A 1 128 ? -4.444 14.400 -9.257 1.00 92.31 128 GLU A N 1
ATOM 1040 C CA . GLU A 1 128 ? -5.662 14.329 -10.064 1.00 92.31 128 GLU A CA 1
ATOM 1041 C C . GLU A 1 128 ? -5.477 13.361 -11.241 1.00 92.31 128 GLU A C 1
ATOM 1043 O O . GLU A 1 128 ? -6.357 12.552 -11.531 1.00 92.31 128 GLU A O 1
ATOM 1048 N N . GLN A 1 129 ? -4.315 13.379 -11.901 1.00 94.31 129 GLN A N 1
ATOM 1049 C CA . GLN A 1 129 ? -3.959 12.374 -12.904 1.00 94.31 129 GLN A CA 1
ATOM 1050 C C . GLN A 1 129 ? -3.949 10.962 -12.314 1.00 94.31 129 GLN A C 1
ATOM 1052 O O . GLN A 1 129 ? -4.507 10.052 -12.921 1.00 94.31 129 GLN A O 1
ATOM 1057 N N . MET A 1 130 ? -3.359 10.781 -11.134 1.00 95.50 130 MET A N 1
ATOM 1058 C CA . MET A 1 130 ? -3.283 9.485 -10.459 1.00 95.50 130 MET A CA 1
ATOM 1059 C C . MET A 1 130 ? -4.675 8.904 -10.161 1.00 95.50 130 MET A C 1
ATOM 1061 O O . MET A 1 130 ? -4.926 7.730 -10.439 1.00 95.50 130 MET A O 1
ATOM 1065 N N . TYR A 1 131 ? -5.603 9.729 -9.664 1.00 96.25 131 TYR A N 1
ATOM 1066 C CA . TYR A 1 131 ? -6.989 9.314 -9.424 1.00 96.25 131 TYR A CA 1
ATOM 1067 C C . TYR A 1 131 ? -7.779 9.089 -10.718 1.00 96.25 131 TYR A C 1
ATOM 1069 O O . TYR A 1 131 ? -8.542 8.126 -10.789 1.00 96.25 131 TYR A O 1
ATOM 1077 N N . ARG A 1 132 ? -7.557 9.891 -11.773 1.00 95.88 132 ARG A N 1
ATOM 1078 C CA . ARG A 1 132 ? -8.140 9.639 -13.110 1.00 95.88 132 ARG A CA 1
ATOM 1079 C C . ARG A 1 132 ? -7.702 8.302 -13.709 1.00 95.88 132 ARG A C 1
ATOM 1081 O O . ARG A 1 132 ? -8.428 7.744 -14.521 1.00 95.88 132 ARG A O 1
ATOM 1088 N N . MET A 1 133 ? -6.536 7.796 -13.316 1.00 96.19 133 MET A N 1
ATOM 1089 C CA . MET A 1 133 ? -6.042 6.474 -13.713 1.00 96.19 133 MET A CA 1
ATOM 1090 C C . MET A 1 133 ? -6.574 5.335 -12.832 1.00 96.19 133 MET A C 1
ATOM 1092 O O . MET A 1 133 ? -6.082 4.214 -12.933 1.00 96.19 133 MET A O 1
ATOM 1096 N N . GLU A 1 134 ? -7.574 5.613 -11.990 1.00 96.88 134 GLU A N 1
ATOM 1097 C CA . GLU A 1 134 ? -8.286 4.645 -11.151 1.00 96.88 134 GLU A CA 1
ATOM 1098 C C . GLU A 1 134 ? -7.392 3.898 -10.144 1.00 96.88 134 GLU A C 1
ATOM 1100 O O . GLU A 1 134 ? -7.650 2.732 -9.844 1.00 96.88 134 GLU A O 1
ATOM 1105 N N . ILE A 1 135 ? -6.356 4.550 -9.586 1.00 97.69 135 ILE A N 1
ATOM 1106 C CA . ILE A 1 135 ? -5.385 3.880 -8.694 1.00 97.69 135 ILE A CA 1
ATOM 1107 C C . ILE A 1 135 ? -6.050 3.117 -7.537 1.00 97.69 135 ILE A C 1
ATOM 1109 O O . ILE A 1 135 ? -5.644 1.999 -7.247 1.00 97.69 135 ILE A O 1
ATOM 1113 N N . VAL A 1 136 ? -7.083 3.684 -6.903 1.00 98.19 136 VAL A N 1
ATOM 1114 C CA . VAL A 1 136 ? -7.759 3.071 -5.745 1.00 98.19 136 VAL A CA 1
ATOM 1115 C C . VAL A 1 136 ? -8.510 1.805 -6.153 1.00 98.19 136 VAL A C 1
ATOM 1117 O O . VAL A 1 136 ? -8.384 0.777 -5.496 1.00 98.19 136 VAL A O 1
ATOM 1120 N N . LYS A 1 137 ? -9.246 1.857 -7.269 1.00 97.31 137 LYS A N 1
ATOM 1121 C CA . LYS A 1 137 ? -9.977 0.704 -7.808 1.00 97.31 137 LYS A CA 1
ATOM 1122 C C . LYS A 1 137 ? -9.012 -0.409 -8.211 1.00 97.31 137 LYS A C 1
ATOM 1124 O O . LYS A 1 137 ? -9.137 -1.520 -7.723 1.00 97.31 137 LYS A O 1
ATOM 1129 N N . LYS A 1 138 ? -7.986 -0.081 -8.999 1.00 97.94 138 LYS A N 1
ATOM 1130 C CA . LYS A 1 138 ? -6.944 -1.030 -9.421 1.00 97.94 138 LYS A CA 1
ATOM 1131 C C . LYS A 1 138 ? -6.215 -1.664 -8.236 1.00 97.94 138 LYS A C 1
ATOM 1133 O O . LYS A 1 138 ? -5.898 -2.848 -8.259 1.00 97.94 138 LYS A O 1
ATOM 1138 N N . LEU A 1 139 ? -5.965 -0.878 -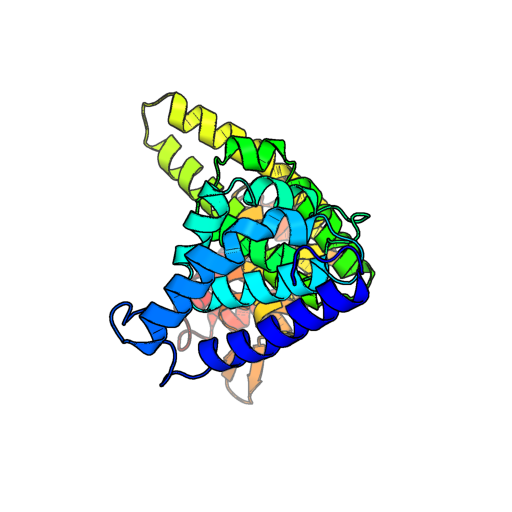7.189 1.00 98.25 139 LEU A N 1
ATOM 1139 C CA . LEU A 1 139 ? -5.344 -1.360 -5.964 1.00 98.25 139 LEU A CA 1
ATOM 1140 C C . LEU A 1 139 ? -6.244 -2.331 -5.201 1.00 98.25 139 LEU A C 1
ATOM 1142 O O . LEU A 1 139 ? -5.744 -3.356 -4.742 1.00 98.25 139 LEU A O 1
ATOM 1146 N N . ASN A 1 140 ? -7.541 -2.037 -5.099 1.00 97.94 140 ASN A N 1
ATOM 1147 C CA . ASN A 1 140 ? -8.510 -2.972 -4.537 1.00 97.94 140 ASN A CA 1
ATOM 1148 C C . ASN A 1 140 ? -8.552 -4.271 -5.344 1.00 97.94 140 ASN A C 1
ATOM 1150 O O . ASN A 1 140 ? -8.374 -5.336 -4.762 1.00 97.94 140 ASN A O 1
ATOM 1154 N N . ASP A 1 141 ? -8.697 -4.176 -6.666 1.00 97.81 141 ASP A N 1
ATOM 1155 C CA . ASP A 1 141 ? -8.790 -5.335 -7.555 1.00 97.81 141 ASP A CA 1
ATOM 1156 C C . ASP A 1 141 ? -7.555 -6.250 -7.395 1.00 97.81 141 ASP A C 1
ATOM 1158 O O . ASP A 1 141 ? -7.680 -7.457 -7.190 1.00 97.81 141 ASP A O 1
ATOM 1162 N N . VAL A 1 142 ? -6.343 -5.675 -7.414 1.00 98.12 142 VAL A N 1
ATOM 1163 C CA . VAL A 1 142 ? -5.086 -6.430 -7.241 1.00 98.12 142 VAL A CA 1
ATOM 1164 C C . VAL A 1 142 ? -4.946 -7.013 -5.838 1.00 98.12 142 VAL A C 1
ATOM 1166 O O . VAL A 1 142 ? -4.494 -8.149 -5.701 1.00 98.12 142 VAL A O 1
ATOM 1169 N N . LEU A 1 143 ? -5.303 -6.260 -4.796 1.00 98.19 143 LEU A N 1
ATOM 1170 C CA . LEU A 1 143 ? -5.179 -6.729 -3.418 1.00 98.19 143 LEU A CA 1
ATOM 1171 C C . LEU A 1 143 ? -6.181 -7.849 -3.105 1.00 98.19 143 LEU A C 1
ATOM 1173 O O . LEU A 1 143 ? -5.803 -8.820 -2.456 1.00 98.19 143 LEU A O 1
ATOM 1177 N N . GLU A 1 144 ? -7.421 -7.732 -3.581 1.00 98.12 144 GLU A N 1
ATOM 1178 C CA . GLU A 1 144 ? -8.452 -8.768 -3.447 1.00 98.12 144 GLU A CA 1
ATOM 1179 C C . GLU A 1 144 ? -8.042 -10.040 -4.185 1.00 98.12 144 GLU A C 1
ATOM 1181 O O . GLU A 1 144 ? -7.982 -11.105 -3.577 1.00 98.12 144 GLU A O 1
ATOM 1186 N N . TYR A 1 145 ? -7.622 -9.923 -5.450 1.00 97.81 145 TYR A N 1
ATOM 1187 C CA . TYR A 1 145 ? -7.125 -11.070 -6.208 1.00 97.81 145 TYR A CA 1
ATOM 1188 C C . TYR A 1 145 ? -5.940 -11.749 -5.514 1.00 97.81 145 TYR A C 1
ATOM 1190 O O . TYR A 1 145 ? -5.899 -12.977 -5.410 1.00 97.81 145 TYR A O 1
ATOM 1198 N N . ALA A 1 146 ? -4.963 -10.967 -5.041 1.00 97.75 146 ALA A N 1
ATOM 1199 C CA . ALA A 1 146 ? -3.812 -11.510 -4.333 1.00 97.75 146 ALA A CA 1
ATOM 1200 C C . ALA A 1 146 ? -4.242 -12.239 -3.055 1.00 97.75 146 ALA A C 1
ATOM 1202 O O . ALA A 1 146 ? -3.701 -13.302 -2.769 1.00 97.75 146 ALA A O 1
ATOM 1203 N N . PHE A 1 147 ? -5.215 -11.697 -2.320 1.00 98.00 147 PHE A N 1
ATOM 1204 C CA . PHE A 1 147 ? -5.733 -12.296 -1.094 1.00 98.00 147 PHE A CA 1
ATOM 1205 C C . PHE A 1 147 ? -6.458 -13.618 -1.367 1.00 98.00 147 PHE A C 1
ATOM 1207 O O . PHE A 1 147 ? -6.101 -14.643 -0.787 1.00 98.00 147 PHE A O 1
ATOM 1214 N N . ASP A 1 148 ? -7.396 -13.629 -2.314 1.00 97.88 148 ASP A N 1
ATOM 1215 C CA . ASP A 1 148 ? -8.182 -14.817 -2.667 1.00 97.88 148 ASP A CA 1
ATOM 1216 C C . ASP A 1 148 ? -7.311 -15.962 -3.206 1.00 97.88 148 ASP A C 1
ATOM 1218 O O . ASP A 1 148 ? -7.618 -17.141 -3.015 1.00 97.88 148 ASP A O 1
ATOM 1222 N N . ASN A 1 149 ? -6.190 -15.622 -3.849 1.00 97.25 149 ASN A N 1
ATOM 1223 C CA . ASN A 1 149 ? -5.259 -16.582 -4.441 1.00 97.25 149 ASN A CA 1
ATOM 1224 C C . ASN A 1 149 ? -3.992 -16.826 -3.599 1.00 97.25 149 ASN A C 1
ATOM 1226 O O . ASN A 1 149 ? -3.116 -17.569 -4.042 1.00 97.25 149 ASN A O 1
ATOM 1230 N N . ASN A 1 150 ? -3.886 -16.252 -2.395 1.00 95.25 150 ASN A N 1
ATOM 1231 C CA . ASN A 1 150 ? -2.725 -16.374 -1.496 1.00 95.25 150 ASN A CA 1
ATOM 1232 C C . ASN A 1 150 ? -1.383 -15.985 -2.158 1.00 95.25 150 ASN A C 1
ATOM 1234 O O . ASN A 1 150 ? -0.382 -16.701 -2.074 1.00 95.25 150 ASN A O 1
ATOM 1238 N N . VAL A 1 151 ? -1.362 -14.853 -2.866 1.00 95.62 151 VAL A N 1
ATOM 1239 C CA . VAL A 1 151 ? -0.177 -14.320 -3.556 1.00 95.62 151 VAL A CA 1
ATOM 1240 C C . VAL A 1 151 ? 0.472 -13.213 -2.719 1.00 95.62 151 VAL A C 1
ATOM 1242 O O . VAL A 1 151 ? 0.458 -12.031 -3.076 1.00 95.62 151 VAL A O 1
ATOM 1245 N N . ASP A 1 152 ? 1.116 -13.611 -1.623 1.00 94.38 152 ASP A N 1
ATOM 1246 C CA . ASP A 1 152 ? 1.625 -12.704 -0.578 1.00 94.38 152 ASP A CA 1
ATOM 1247 C C . ASP A 1 152 ? 2.611 -11.638 -1.080 1.00 94.38 152 ASP A C 1
ATOM 1249 O O . ASP A 1 152 ? 2.736 -10.558 -0.501 1.00 94.38 152 ASP A O 1
ATOM 1253 N N . THR A 1 153 ? 3.291 -11.900 -2.201 1.00 95.19 153 THR A N 1
ATOM 1254 C CA . THR A 1 153 ? 4.288 -10.983 -2.782 1.00 95.19 153 THR A CA 1
ATOM 1255 C C . THR A 1 153 ? 3.747 -9.586 -3.117 1.00 95.19 153 THR A C 1
ATOM 1257 O O . THR A 1 153 ? 4.545 -8.653 -3.239 1.00 95.19 153 THR A O 1
ATOM 1260 N N . PHE A 1 154 ? 2.425 -9.424 -3.255 1.00 97.06 154 PHE A N 1
ATOM 1261 C CA . PHE A 1 154 ? 1.784 -8.134 -3.529 1.00 97.06 154 PHE A CA 1
ATOM 1262 C C . PHE A 1 154 ? 1.370 -7.363 -2.272 1.00 97.06 154 PHE A C 1
ATOM 1264 O O . PHE A 1 154 ? 1.324 -6.132 -2.332 1.00 97.06 154 PHE A O 1
ATOM 1271 N N . TYR A 1 155 ? 1.099 -8.041 -1.148 1.00 98.06 155 TYR A N 1
ATOM 1272 C CA . TYR A 1 155 ? 0.429 -7.438 0.010 1.00 98.06 155 TYR A CA 1
ATOM 1273 C C . TYR A 1 155 ? 1.141 -6.188 0.508 1.00 98.06 155 TYR A C 1
ATOM 1275 O O . TYR A 1 155 ? 0.545 -5.119 0.527 1.00 98.06 155 TYR A O 1
ATOM 1283 N N . GLU A 1 156 ? 2.427 -6.286 0.837 1.00 96.94 156 GLU A N 1
ATOM 1284 C CA . GLU A 1 156 ? 3.178 -5.166 1.412 1.00 96.94 156 GLU A CA 1
ATOM 1285 C C . GLU A 1 156 ? 3.161 -3.926 0.504 1.00 96.94 156 GLU A C 1
ATOM 1287 O O . GLU A 1 156 ? 2.917 -2.810 0.959 1.00 96.94 156 GLU A O 1
ATOM 1292 N N . SER A 1 157 ? 3.360 -4.106 -0.808 1.00 97.94 157 SER A N 1
ATOM 1293 C CA . SER A 1 157 ? 3.370 -2.970 -1.738 1.00 97.94 157 SER A CA 1
ATOM 1294 C C . SER A 1 157 ? 1.980 -2.362 -1.910 1.00 97.94 157 SER A C 1
ATOM 1296 O O . SER A 1 157 ? 1.856 -1.140 -1.932 1.00 97.94 157 SER A O 1
ATOM 1298 N N . CYS A 1 158 ? 0.938 -3.192 -1.980 1.00 98.56 158 CYS A N 1
ATOM 1299 C CA . CYS A 1 158 ? -0.444 -2.732 -2.054 1.00 98.56 158 CYS A CA 1
ATOM 1300 C C . CYS A 1 158 ? -0.872 -1.980 -0.783 1.00 98.56 158 CYS A C 1
ATOM 1302 O O . CYS A 1 158 ? -1.411 -0.875 -0.869 1.00 98.56 158 CYS A O 1
ATOM 1304 N N . LEU A 1 159 ? -0.583 -2.541 0.393 1.00 98.75 159 LEU A N 1
ATOM 1305 C CA . LEU A 1 159 ? -0.876 -1.925 1.687 1.00 98.75 159 LEU A CA 1
ATOM 1306 C C . LEU A 1 159 ? -0.172 -0.573 1.825 1.00 98.75 159 LEU A C 1
ATOM 1308 O O . LEU A 1 159 ? -0.811 0.412 2.178 1.00 98.75 159 LEU A O 1
ATOM 1312 N N . ASN A 1 160 ? 1.108 -0.487 1.458 1.00 98.50 160 ASN A N 1
ATOM 1313 C CA . ASN A 1 160 ? 1.859 0.762 1.566 1.00 98.50 160 ASN A CA 1
ATOM 1314 C C . ASN A 1 160 ? 1.379 1.832 0.563 1.00 98.50 160 ASN A C 1
ATOM 1316 O O . ASN A 1 160 ? 1.425 3.021 0.873 1.00 98.50 160 ASN A O 1
ATOM 1320 N N . ILE A 1 161 ? 0.867 1.451 -0.618 1.00 98.69 161 ILE A N 1
ATOM 1321 C CA . ILE A 1 161 ? 0.211 2.417 -1.521 1.00 98.69 161 ILE A CA 1
ATOM 1322 C C . ILE A 1 161 ? -1.075 2.951 -0.875 1.00 98.69 161 ILE A C 1
ATOM 1324 O O . ILE A 1 161 ? -1.279 4.168 -0.857 1.00 98.69 161 ILE A O 1
ATOM 1328 N N . ALA A 1 162 ? -1.923 2.068 -0.332 1.00 98.69 162 ALA A N 1
ATOM 1329 C CA . ALA A 1 162 ? -3.152 2.471 0.356 1.00 98.69 162 ALA A CA 1
ATOM 1330 C C . ALA A 1 162 ? -2.841 3.406 1.534 1.00 98.69 162 ALA A C 1
ATOM 1332 O O . ALA A 1 162 ? -3.482 4.449 1.683 1.00 98.69 162 ALA A O 1
ATOM 1333 N N . ASP A 1 163 ? -1.808 3.077 2.310 1.00 98.44 163 ASP A N 1
ATOM 1334 C CA . ASP A 1 163 ? -1.340 3.882 3.432 1.00 98.44 163 ASP A CA 1
ATOM 1335 C C . ASP A 1 163 ? -0.962 5.303 3.004 1.00 98.44 163 ASP A C 1
ATOM 1337 O O . ASP A 1 163 ? -1.501 6.280 3.528 1.00 98.44 163 ASP A O 1
ATOM 1341 N N . HIS A 1 164 ? -0.117 5.438 1.977 1.00 98.00 164 HIS A N 1
ATOM 1342 C CA . HIS A 1 164 ? 0.286 6.744 1.457 1.00 98.00 164 HIS A CA 1
ATOM 1343 C C . HIS A 1 164 ? -0.909 7.588 0.991 1.00 98.00 164 HIS A C 1
ATOM 1345 O O . HIS A 1 164 ? -0.971 8.788 1.289 1.00 98.00 164 HIS A O 1
ATOM 1351 N N . LEU A 1 165 ? -1.869 6.982 0.286 1.00 97.94 165 LEU A N 1
ATOM 1352 C CA . LEU A 1 165 ? -3.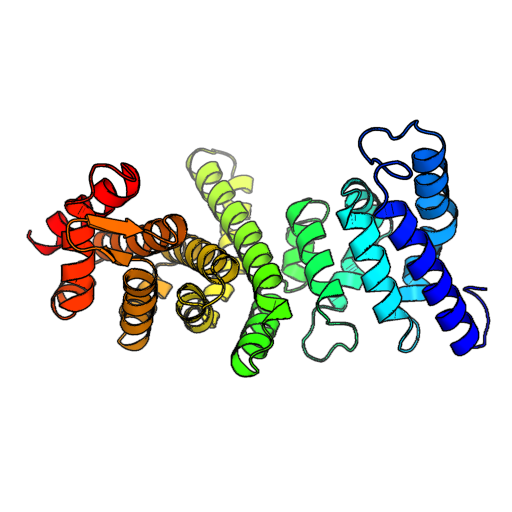057 7.679 -0.215 1.00 97.94 165 LEU A CA 1
ATOM 1353 C C . LEU A 1 165 ? -3.983 8.128 0.924 1.00 97.94 165 LEU A C 1
ATOM 1355 O O . LEU A 1 165 ? -4.430 9.282 0.945 1.00 97.94 165 LEU A O 1
ATOM 1359 N N . LEU A 1 166 ? -4.234 7.258 1.904 1.00 98.12 166 LEU A N 1
ATOM 1360 C CA . LEU A 1 166 ? -5.073 7.561 3.064 1.00 98.12 166 LEU A CA 1
ATOM 1361 C C . LEU A 1 166 ? -4.414 8.574 4.003 1.00 98.12 166 LEU A C 1
ATOM 1363 O O . LEU A 1 166 ? -5.096 9.452 4.537 1.00 98.12 166 LEU A O 1
ATOM 1367 N N . TYR A 1 167 ? -3.097 8.497 4.184 1.00 96.81 167 TYR A N 1
ATOM 1368 C CA . TYR A 1 167 ? -2.329 9.454 4.974 1.00 96.81 167 TYR A CA 1
ATOM 1369 C C . TYR A 1 167 ? -2.324 10.842 4.338 1.00 96.81 167 TYR A C 1
ATOM 1371 O O . TYR A 1 167 ? -2.547 11.846 5.025 1.00 96.81 167 TYR A O 1
ATOM 1379 N N . ARG A 1 168 ? -2.150 10.913 3.013 1.00 94.31 168 ARG A N 1
ATOM 1380 C CA . ARG A 1 168 ? -2.295 12.160 2.253 1.00 94.31 168 ARG A CA 1
ATOM 1381 C C . ARG A 1 168 ? -3.690 12.757 2.432 1.00 94.31 168 ARG A C 1
ATOM 1383 O O . ARG A 1 168 ? -3.798 13.937 2.761 1.00 94.31 168 ARG A O 1
ATOM 1390 N N . SER A 1 169 ? -4.733 11.942 2.269 1.00 95.38 169 SER A N 1
ATOM 1391 C CA . SER A 1 169 ? -6.129 12.344 2.479 1.00 95.38 169 SER A CA 1
ATOM 1392 C C . SER A 1 169 ? -6.345 12.931 3.874 1.00 95.38 169 SER A C 1
ATOM 1394 O O . SER A 1 169 ? -6.804 14.066 4.008 1.00 95.38 169 SER A O 1
ATOM 1396 N N . SER A 1 170 ? -5.903 12.220 4.915 1.00 95.00 170 SER A N 1
ATOM 1397 C CA . SER A 1 170 ? -5.994 12.680 6.303 1.00 95.00 170 SER A CA 1
ATOM 1398 C C . SER A 1 170 ? -5.308 14.036 6.507 1.00 95.00 170 SER A C 1
ATOM 1400 O O . SER A 1 170 ? -5.926 14.977 7.014 1.00 95.00 170 SER A O 1
ATOM 1402 N N . LYS A 1 171 ? -4.070 14.205 6.019 1.00 93.88 171 LYS A N 1
ATOM 1403 C CA . LYS A 1 171 ? -3.359 15.495 6.073 1.00 93.88 171 LYS A CA 1
ATOM 1404 C C . LYS A 1 171 ? -4.128 16.625 5.393 1.00 93.88 171 LYS A C 1
ATOM 1406 O O . LYS A 1 171 ? -4.192 17.729 5.938 1.00 93.88 171 LYS A O 1
ATOM 1411 N N . MET A 1 172 ? -4.711 16.367 4.225 1.00 92.38 172 MET A N 1
ATOM 1412 C CA . MET A 1 172 ? -5.489 17.363 3.484 1.00 92.38 172 MET A CA 1
ATOM 1413 C C . MET A 1 172 ? -6.766 17.756 4.232 1.00 92.38 172 MET A C 1
ATOM 1415 O O . MET A 1 172 ? -7.056 18.946 4.349 1.00 92.38 172 MET A O 1
ATOM 1419 N N . ILE A 1 173 ? -7.478 16.790 4.817 1.00 92.44 173 ILE A N 1
ATOM 1420 C CA . ILE A 1 173 ? -8.668 17.032 5.650 1.00 92.44 173 ILE A CA 1
ATOM 1421 C C . ILE A 1 173 ? -8.308 17.852 6.895 1.00 92.44 173 ILE A C 1
ATOM 1423 O O . ILE A 1 173 ? -9.022 18.786 7.260 1.00 92.44 173 ILE A O 1
ATOM 1427 N N . HIS A 1 174 ? -7.191 17.542 7.555 1.00 91.44 174 HIS A N 1
ATOM 1428 C CA . HIS A 1 174 ? -6.726 18.321 8.703 1.00 91.44 174 HIS A CA 1
ATOM 1429 C C . HIS A 1 174 ? -6.360 19.757 8.314 1.00 91.44 174 HIS A C 1
ATOM 1431 O O . HIS A 1 174 ? -6.762 20.698 9.000 1.00 91.44 174 HIS A O 1
ATOM 1437 N N . LYS A 1 175 ? -5.656 19.941 7.192 1.00 90.38 175 LYS A N 1
ATOM 1438 C CA . LYS A 1 175 ? -5.302 21.266 6.667 1.00 90.38 175 LYS A CA 1
ATOM 1439 C C . LYS A 1 175 ? -6.548 22.079 6.291 1.00 90.38 175 LYS A C 1
ATOM 1441 O O . LYS A 1 175 ? -6.609 23.271 6.585 1.00 90.38 175 LYS A O 1
ATOM 1446 N N . SER A 1 176 ? -7.554 21.453 5.679 1.00 90.88 176 SER A N 1
ATOM 1447 C CA . SER A 1 176 ? -8.750 22.149 5.189 1.00 90.88 176 SER A CA 1
ATOM 1448 C C . SER A 1 176 ? -9.654 22.674 6.312 1.00 90.88 176 SER A C 1
ATOM 1450 O O . SER A 1 176 ? -10.267 23.731 6.149 1.00 90.88 176 SER A O 1
ATOM 1452 N N . LYS A 1 177 ? -9.674 22.008 7.478 1.00 87.06 177 LYS A N 1
ATOM 1453 C CA . LYS A 1 177 ? -10.403 22.459 8.683 1.00 87.06 177 LYS A CA 1
ATOM 1454 C C . LYS A 1 177 ? -9.882 23.787 9.245 1.00 87.06 177 LYS A C 1
ATOM 1456 O O . LYS A 1 177 ? -10.656 24.532 9.835 1.00 87.06 177 LYS A O 1
ATO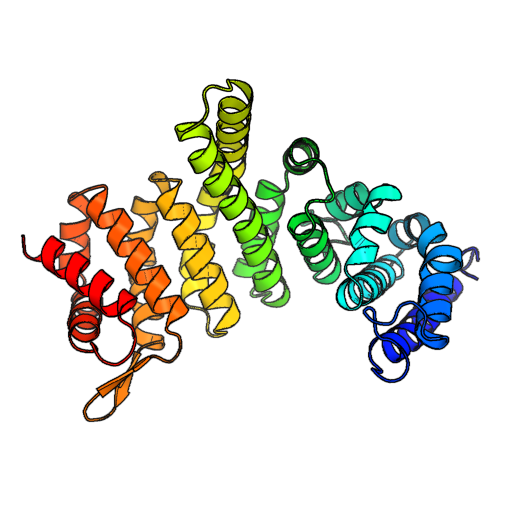M 1461 N N . GLY A 1 178 ? -8.596 24.086 9.054 1.00 81.50 178 GLY A N 1
ATOM 1462 C CA . GLY A 1 178 ? -7.966 25.341 9.481 1.00 81.50 178 GLY A CA 1
ATOM 1463 C C . GLY A 1 178 ? -7.816 26.393 8.375 1.00 81.50 178 GLY A C 1
ATOM 1464 O O . GLY A 1 178 ? -7.371 27.501 8.657 1.00 81.50 178 GLY A O 1
ATOM 1465 N N . SER A 1 179 ? -8.157 26.064 7.123 1.00 81.25 179 SER A N 1
ATOM 1466 C CA . SER A 1 179 ? -7.933 26.932 5.960 1.00 81.25 179 SER A CA 1
ATOM 1467 C C . SER A 1 179 ? -9.196 27.701 5.563 1.00 81.25 179 SER A C 1
ATOM 1469 O O . SER A 1 179 ? -10.295 27.141 5.510 1.00 81.25 179 SER A O 1
ATOM 1471 N N . SER A 1 180 ? -9.035 28.986 5.230 1.00 81.81 180 SER A N 1
ATOM 1472 C CA . SER A 1 180 ? -10.069 29.816 4.586 1.00 81.81 180 SER A CA 1
ATOM 1473 C C . SER A 1 180 ? -10.082 29.663 3.059 1.00 81.81 180 SER A C 1
ATOM 1475 O O . SER A 1 180 ? -10.955 30.217 2.396 1.00 81.81 180 SER A O 1
ATOM 1477 N N . ASN A 1 181 ? -9.120 28.931 2.488 1.00 87.19 181 ASN A N 1
ATOM 1478 C CA . ASN A 1 181 ? -9.012 28.721 1.050 1.00 87.19 181 ASN A CA 1
ATOM 1479 C C . ASN A 1 181 ? -10.016 27.654 0.586 1.00 87.19 181 ASN A C 1
ATOM 1481 O O . ASN A 1 181 ? -9.920 26.488 0.972 1.00 87.19 181 ASN A O 1
ATOM 1485 N N . ALA A 1 182 ? -10.958 28.045 -0.274 1.00 88.06 182 ALA A N 1
ATOM 1486 C CA . ALA A 1 182 ? -11.960 27.138 -0.833 1.00 88.06 182 ALA A CA 1
ATOM 1487 C C . ALA A 1 182 ? -11.329 25.973 -1.619 1.00 88.06 182 ALA A C 1
ATOM 1489 O O . ALA A 1 182 ? -11.827 24.851 -1.544 1.00 88.06 182 ALA A O 1
ATOM 1490 N N . ASN A 1 183 ? -10.191 26.207 -2.282 1.00 88.56 183 ASN A N 1
ATOM 1491 C CA . ASN A 1 183 ? -9.501 25.179 -3.060 1.00 88.56 183 ASN A CA 1
ATOM 1492 C C . ASN A 1 183 ? -8.930 24.054 -2.175 1.00 88.56 183 ASN A C 1
ATOM 1494 O O . ASN A 1 183 ? -9.025 22.886 -2.534 1.00 88.56 183 ASN A O 1
ATOM 1498 N N . ASP A 1 184 ? -8.401 24.376 -0.983 1.00 89.25 184 ASP A N 1
ATOM 1499 C CA . ASP A 1 184 ? -7.906 23.351 -0.043 1.00 89.25 184 ASP A CA 1
ATOM 1500 C C . ASP A 1 184 ? -9.050 22.425 0.422 1.00 89.25 184 ASP A C 1
ATOM 1502 O O . ASP A 1 184 ? -8.845 21.227 0.623 1.00 89.25 184 ASP A O 1
ATOM 1506 N N . ARG A 1 185 ? -10.262 22.973 0.601 1.00 90.12 185 ARG A N 1
ATOM 1507 C CA . ARG A 1 185 ? -11.451 22.202 1.002 1.00 90.12 185 ARG A CA 1
ATOM 1508 C C . ARG A 1 185 ? -11.950 21.313 -0.129 1.00 90.12 185 ARG A C 1
ATOM 1510 O O . ARG A 1 185 ? -12.189 20.132 0.105 1.00 90.12 185 ARG A O 1
ATOM 1517 N N . GLU A 1 186 ? -12.047 21.858 -1.339 1.00 92.56 186 GLU A N 1
ATOM 1518 C CA . GLU A 1 186 ? -12.482 21.112 -2.521 1.00 92.56 186 GLU A CA 1
ATOM 1519 C C . GLU A 1 186 ? -11.543 19.936 -2.826 1.00 92.56 186 GLU A C 1
ATOM 1521 O O . GLU A 1 186 ? -11.999 18.812 -3.030 1.00 92.56 186 GLU A O 1
ATOM 1526 N N . GLN A 1 187 ? -10.227 20.164 -2.793 1.00 91.81 187 GLN A N 1
ATOM 1527 C CA . GLN A 1 187 ? -9.238 19.108 -3.022 1.00 91.81 187 GLN A CA 1
ATOM 1528 C C . GLN A 1 187 ? -9.293 18.017 -1.943 1.00 91.81 187 GLN A C 1
ATOM 1530 O O . GLN A 1 187 ? -9.182 16.830 -2.261 1.00 91.81 187 GLN A O 1
ATOM 1535 N N . ALA A 1 188 ? -9.480 18.395 -0.672 1.00 94.00 188 ALA A N 1
ATOM 1536 C CA . ALA A 1 188 ? -9.632 17.433 0.418 1.00 94.00 188 ALA A CA 1
ATOM 1537 C C . ALA A 1 188 ? -10.897 16.577 0.245 1.00 94.00 188 ALA A C 1
ATOM 1539 O O . ALA A 1 188 ? -10.834 15.361 0.410 1.00 94.00 188 ALA A O 1
ATOM 1540 N N . GLU A 1 189 ? -12.021 17.187 -0.137 1.00 94.56 189 GLU A N 1
ATOM 1541 C CA . GLU A 1 189 ? -13.278 16.473 -0.377 1.00 94.56 189 GLU A CA 1
ATOM 1542 C C . GLU A 1 189 ? -13.187 15.523 -1.580 1.00 94.56 189 GLU A C 1
ATOM 1544 O O . GLU A 1 189 ? -13.626 14.376 -1.493 1.00 94.56 189 GLU A O 1
ATOM 1549 N N . LYS A 1 190 ? -12.577 15.962 -2.688 1.00 95.00 190 LYS A N 1
ATOM 1550 C CA . LYS A 1 190 ? -12.330 15.105 -3.861 1.00 95.00 190 LYS A CA 1
ATOM 1551 C C . LYS A 1 190 ? -11.463 13.900 -3.507 1.00 95.00 190 LYS A C 1
ATOM 1553 O O . LYS A 1 190 ? -11.827 12.769 -3.813 1.00 95.00 190 LYS A O 1
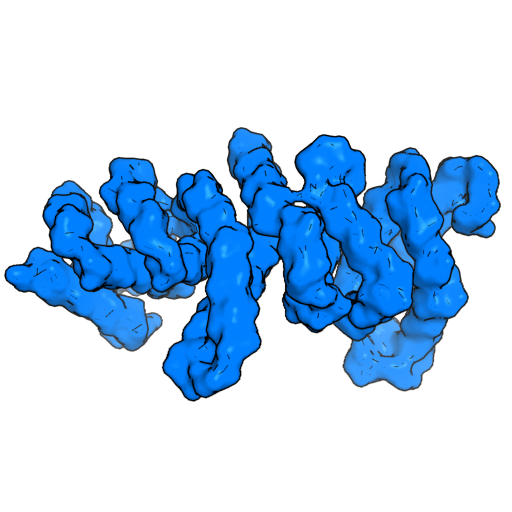ATOM 1558 N N . THR A 1 191 ? -10.353 14.138 -2.808 1.00 95.44 191 THR A N 1
ATOM 1559 C CA . THR A 1 191 ? -9.433 13.079 -2.362 1.00 95.44 191 THR A CA 1
ATOM 1560 C C . THR A 1 191 ? -10.137 12.077 -1.443 1.00 95.44 191 THR A C 1
ATOM 1562 O O . THR A 1 191 ? -9.994 10.870 -1.627 1.00 95.44 191 THR A O 1
ATOM 1565 N N . TYR A 1 192 ? -10.941 12.569 -0.494 1.00 96.56 192 TYR A N 1
ATOM 1566 C CA . TYR A 1 192 ? -11.762 11.735 0.386 1.00 96.56 192 TYR A CA 1
ATOM 1567 C C . TYR A 1 192 ? -12.727 10.844 -0.410 1.00 96.56 192 TYR A C 1
ATOM 1569 O O . TYR A 1 192 ? -12.764 9.636 -0.208 1.00 96.56 192 TYR A O 1
ATOM 1577 N N . LYS A 1 193 ? -13.456 11.416 -1.377 1.00 96.69 193 LYS A N 1
ATOM 1578 C CA . LYS A 1 193 ? -14.395 10.667 -2.229 1.00 96.69 193 LYS A CA 1
ATOM 1579 C C . LYS A 1 193 ? -13.704 9.595 -3.071 1.00 96.69 193 LYS A C 1
ATOM 1581 O O . LYS A 1 193 ? -14.226 8.494 -3.196 1.00 96.69 193 LYS A O 1
ATOM 1586 N N . HIS A 1 194 ? -12.529 9.882 -3.630 1.00 97.12 194 HIS A N 1
ATOM 1587 C CA . HIS A 1 194 ? -11.777 8.873 -4.380 1.00 97.12 194 HIS A CA 1
ATOM 1588 C C . HIS A 1 194 ? -11.328 7.704 -3.496 1.00 97.12 194 HIS A C 1
ATOM 1590 O O . HIS A 1 194 ? -11.435 6.548 -3.902 1.00 97.12 194 HIS A O 1
ATOM 1596 N N . ASN A 1 195 ? -10.853 8.000 -2.286 1.00 98.19 195 ASN A N 1
ATOM 1597 C CA . ASN A 1 195 ? -10.357 6.990 -1.355 1.00 98.19 195 ASN A CA 1
ATOM 1598 C C . ASN A 1 195 ? -11.471 6.214 -0.635 1.00 98.19 195 ASN A C 1
ATOM 1600 O O . ASN A 1 195 ? -11.189 5.160 -0.070 1.00 98.19 195 ASN A O 1
ATOM 1604 N N . GLU A 1 196 ? -12.727 6.666 -0.678 1.00 97.88 196 GLU A N 1
ATOM 1605 C CA . GLU A 1 196 ? -13.869 5.926 -0.121 1.00 97.88 196 GLU A CA 1
ATOM 1606 C C . GLU A 1 196 ? -13.992 4.517 -0.721 1.00 97.88 196 GLU A C 1
ATOM 1608 O O . GLU A 1 196 ? -14.389 3.580 -0.027 1.00 97.88 196 GLU A O 1
ATOM 1613 N N . ALA A 1 197 ? -13.558 4.321 -1.971 1.00 97.81 197 ALA A N 1
ATOM 1614 C CA . ALA A 1 197 ? -13.558 3.011 -2.614 1.00 97.81 197 ALA A CA 1
ATOM 1615 C C . ALA A 1 197 ? -12.708 1.964 -1.868 1.00 97.81 197 ALA A C 1
ATOM 1617 O O . ALA A 1 197 ? -13.025 0.780 -1.956 1.00 97.81 197 ALA A O 1
ATOM 1618 N N . PHE A 1 198 ? -11.703 2.348 -1.066 1.00 98.50 198 PHE A N 1
ATOM 1619 C CA . PHE A 1 198 ? -10.976 1.397 -0.207 1.00 98.50 198 PHE A CA 1
ATOM 1620 C C . PHE A 1 198 ? -11.899 0.629 0.743 1.00 98.50 198 PHE A C 1
ATOM 1622 O O . PHE A 1 198 ? -11.608 -0.509 1.107 1.00 98.50 198 PHE A O 1
ATOM 1629 N N . THR A 1 199 ? -13.030 1.223 1.137 1.00 98.31 199 THR A N 1
ATOM 1630 C CA . THR A 1 199 ? -13.989 0.588 2.051 1.00 98.31 199 THR A CA 1
ATOM 1631 C C . THR A 1 199 ? -14.623 -0.678 1.476 1.00 98.31 199 THR A C 1
ATOM 1633 O O . THR A 1 199 ? -15.021 -1.543 2.255 1.00 98.31 199 THR A O 1
ATOM 1636 N N . ASN A 1 200 ? -14.623 -0.849 0.149 1.00 97.50 200 ASN A N 1
ATOM 1637 C CA . ASN A 1 200 ? -15.099 -2.068 -0.509 1.00 97.50 200 ASN A CA 1
ATOM 1638 C C . ASN A 1 200 ? -14.257 -3.298 -0.124 1.00 97.50 200 ASN A C 1
ATOM 1640 O O . ASN A 1 200 ? -14.805 -4.385 0.026 1.00 97.50 200 ASN A O 1
ATOM 1644 N N . ASN A 1 201 ? -12.961 -3.107 0.151 1.00 97.31 201 ASN A N 1
ATOM 1645 C CA . ASN A 1 201 ? -12.027 -4.179 0.509 1.00 97.31 201 ASN A CA 1
ATOM 1646 C C . ASN A 1 201 ? -11.754 -4.264 2.016 1.00 97.31 201 ASN A C 1
ATOM 1648 O O . ASN A 1 201 ? -10.778 -4.886 2.440 1.00 97.31 201 ASN A O 1
ATOM 1652 N N . ILE A 1 202 ? -12.608 -3.667 2.858 1.00 98.25 202 ILE A N 1
ATOM 1653 C CA . ILE A 1 202 ? -12.433 -3.667 4.321 1.00 98.25 202 ILE A CA 1
ATOM 1654 C C . ILE A 1 202 ? -12.205 -5.076 4.891 1.00 98.25 202 ILE A C 1
ATOM 1656 O O . ILE A 1 202 ? -11.407 -5.247 5.811 1.00 98.25 202 ILE A O 1
ATOM 1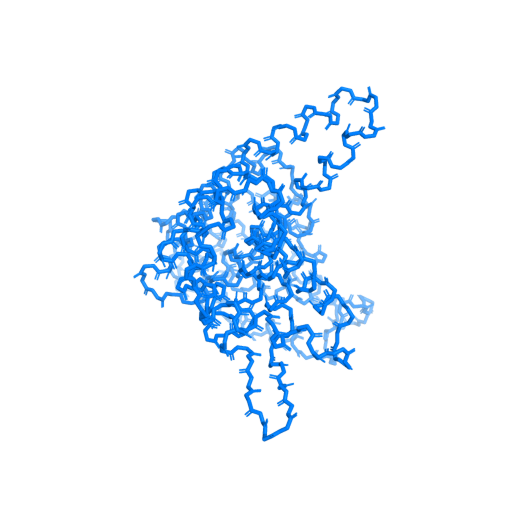660 N N . ALA A 1 203 ? -12.847 -6.091 4.306 1.00 98.44 203 ALA A N 1
ATOM 1661 C CA . ALA A 1 203 ? -12.676 -7.487 4.685 1.00 98.44 203 ALA A CA 1
ATOM 1662 C C . ALA A 1 203 ? -11.228 -7.971 4.573 1.00 98.44 203 ALA A C 1
ATOM 1664 O O . ALA A 1 203 ? -10.721 -8.592 5.510 1.00 98.44 203 ALA A O 1
ATOM 1665 N N . VAL A 1 204 ? -10.563 -7.624 3.471 1.00 98.56 204 VAL A N 1
ATOM 1666 C CA . VAL A 1 204 ? -9.177 -8.001 3.185 1.00 98.56 204 VAL A CA 1
ATOM 1667 C C . VAL A 1 204 ? -8.223 -7.310 4.159 1.00 98.56 204 VAL A C 1
ATOM 1669 O O . VAL A 1 204 ? -7.396 -7.975 4.778 1.00 98.56 204 VAL A O 1
ATOM 1672 N N . TYR A 1 205 ? -8.381 -6.001 4.390 1.00 98.56 205 TYR A N 1
ATOM 1673 C CA . TYR A 1 205 ? -7.538 -5.260 5.342 1.00 98.56 205 TYR A CA 1
ATOM 1674 C C . TYR A 1 205 ? -7.674 -5.778 6.781 1.00 98.56 205 TYR A C 1
ATOM 1676 O O . TYR A 1 205 ? -6.684 -5.905 7.508 1.00 98.56 205 TYR A O 1
ATOM 1684 N N . VAL A 1 206 ? -8.897 -6.114 7.200 1.00 98.50 206 VAL A N 1
ATOM 1685 C CA . VAL A 1 206 ? -9.145 -6.694 8.524 1.00 98.50 206 VAL A CA 1
ATOM 1686 C C . VAL A 1 206 ? -8.504 -8.077 8.640 1.00 98.50 206 VAL A C 1
ATOM 1688 O O . VAL A 1 206 ? -7.817 -8.336 9.627 1.00 98.50 206 VAL A O 1
ATOM 1691 N N . ALA A 1 207 ? -8.645 -8.939 7.631 1.00 98.31 207 ALA A N 1
ATOM 1692 C CA . ALA A 1 207 ? -8.010 -10.255 7.638 1.00 98.31 207 ALA A CA 1
ATOM 1693 C C . ALA A 1 207 ? -6.475 -10.152 7.696 1.00 98.31 207 ALA A C 1
ATOM 1695 O O . ALA A 1 207 ? -5.839 -10.759 8.566 1.00 98.31 207 ALA A O 1
ATOM 1696 N N . LEU A 1 208 ? -5.886 -9.318 6.832 1.00 98.38 208 LEU A N 1
ATOM 1697 C CA . LEU A 1 208 ? -4.438 -9.115 6.748 1.00 98.38 208 LEU A CA 1
ATOM 1698 C C . LEU A 1 208 ? -3.841 -8.461 8.002 1.00 98.38 208 LEU A C 1
ATOM 1700 O O . LEU A 1 208 ? -2.663 -8.669 8.266 1.00 98.38 208 LEU A O 1
ATOM 1704 N N . SER A 1 209 ? -4.623 -7.759 8.833 1.00 97.75 209 SER A N 1
ATOM 1705 C CA . SER A 1 209 ? -4.136 -7.226 10.125 1.00 97.75 209 SER A CA 1
ATOM 1706 C C . SER A 1 209 ? -3.748 -8.309 11.147 1.00 97.75 209 SER A C 1
ATOM 1708 O O . SER A 1 209 ? -3.146 -8.014 12.176 1.00 97.75 209 SER A O 1
ATOM 1710 N N . SER A 1 210 ? -4.074 -9.569 10.847 1.00 96.25 210 SER A N 1
ATOM 1711 C CA . SER A 1 210 ? -3.714 -10.764 11.620 1.00 96.25 210 SER A CA 1
ATOM 1712 C C . SER A 1 210 ? -2.910 -11.773 10.782 1.00 96.25 210 SER A C 1
ATOM 1714 O O . SER A 1 210 ? -3.031 -12.992 10.946 1.00 96.25 210 SER A O 1
ATOM 1716 N N . HIS A 1 211 ? -2.158 -11.272 9.800 1.00 96.81 211 HIS A N 1
ATOM 1717 C CA . HIS A 1 211 ? -1.280 -12.087 8.968 1.00 96.81 211 HIS A CA 1
ATOM 1718 C C . HIS A 1 211 ? -0.072 -12.608 9.768 1.00 96.81 211 HIS A C 1
ATOM 1720 O O . HIS A 1 211 ? 0.384 -11.967 10.709 1.00 96.81 211 HIS A O 1
ATOM 1726 N N . GLN A 1 212 ? 0.463 -13.768 9.373 1.00 94.38 212 GLN A N 1
ATOM 1727 C CA . GLN A 1 212 ? 1.615 -14.397 10.040 1.00 94.38 212 GLN A CA 1
ATOM 1728 C C . GLN A 1 212 ? 2.922 -13.602 9.882 1.00 94.38 212 GLN A C 1
ATOM 1730 O O . GLN A 1 212 ? 3.805 -13.684 10.730 1.00 94.38 212 GLN A O 1
ATOM 1735 N N . ASP A 1 213 ? 3.047 -12.849 8.787 1.00 95.56 213 ASP A N 1
ATOM 1736 C CA . ASP A 1 213 ? 4.151 -11.913 8.567 1.00 95.56 213 ASP A CA 1
ATOM 1737 C C . ASP A 1 213 ? 3.882 -10.610 9.346 1.00 95.56 213 ASP A C 1
ATOM 1739 O O . ASP A 1 213 ? 2.906 -9.915 9.027 1.00 95.56 213 ASP A O 1
ATOM 1743 N N . PRO A 1 214 ? 4.734 -10.248 10.328 1.00 94.50 214 PRO A N 1
ATOM 1744 C CA . PRO A 1 214 ? 4.536 -9.059 11.152 1.00 94.50 214 PRO A CA 1
ATOM 1745 C C . PRO A 1 214 ? 4.509 -7.746 10.364 1.00 94.50 214 PRO A C 1
ATOM 1747 O O . PRO A 1 214 ? 3.776 -6.840 10.756 1.00 94.50 214 PRO A O 1
ATOM 1750 N N . SER A 1 215 ? 5.270 -7.641 9.267 1.00 95.75 215 SER A N 1
ATOM 1751 C CA . SER A 1 215 ? 5.306 -6.434 8.428 1.00 95.75 215 SER A CA 1
ATOM 1752 C C . SER A 1 215 ? 3.957 -6.224 7.737 1.00 95.75 215 SER A C 1
ATOM 1754 O O . SER A 1 215 ? 3.386 -5.136 7.758 1.00 95.75 215 SER A O 1
ATOM 1756 N N . ILE A 1 216 ? 3.385 -7.308 7.204 1.00 97.88 216 ILE A N 1
ATOM 1757 C CA . ILE A 1 216 ? 2.079 -7.287 6.533 1.00 97.88 216 ILE A CA 1
ATOM 1758 C C . ILE A 1 216 ? 0.965 -6.976 7.537 1.00 97.88 216 ILE A C 1
ATOM 1760 O O . ILE A 1 216 ? 0.111 -6.128 7.262 1.00 97.88 216 ILE A O 1
ATOM 1764 N N . ALA A 1 217 ? 0.994 -7.616 8.710 1.00 97.94 217 ALA A N 1
ATOM 1765 C CA . ALA A 1 217 ? 0.032 -7.360 9.777 1.00 97.94 217 ALA A CA 1
ATOM 1766 C C . ALA A 1 217 ? 0.071 -5.901 10.248 1.00 97.94 217 ALA A C 1
ATOM 1768 O O . ALA A 1 217 ? -0.978 -5.268 10.385 1.00 97.94 217 ALA A O 1
ATOM 1769 N N . GLU A 1 218 ? 1.269 -5.348 10.443 1.00 97.75 218 GLU A N 1
ATOM 1770 C CA . GLU A 1 218 ? 1.462 -3.962 10.863 1.00 97.75 218 GLU A CA 1
ATOM 1771 C C . GLU A 1 218 ? 0.960 -2.967 9.814 1.00 97.75 218 GLU A C 1
ATOM 1773 O O . GLU A 1 218 ? 0.127 -2.115 10.142 1.00 97.75 218 GLU A O 1
ATOM 1778 N N . SER A 1 219 ? 1.398 -3.104 8.556 1.00 98.19 219 SER A N 1
ATOM 1779 C CA . SER A 1 219 ? 0.943 -2.239 7.462 1.00 98.19 219 SER A CA 1
ATOM 1780 C C . SER A 1 219 ? -0.576 -2.300 7.301 1.00 98.19 219 SER A C 1
ATOM 1782 O O . SER A 1 219 ? -1.227 -1.264 7.168 1.00 98.19 219 SER A O 1
ATOM 1784 N N . SER A 1 220 ? -1.173 -3.493 7.377 1.00 98.62 220 SER A N 1
ATOM 1785 C CA . SER A 1 220 ? -2.624 -3.638 7.248 1.00 98.62 220 SER A CA 1
ATOM 1786 C C . SER A 1 220 ? -3.385 -3.049 8.435 1.00 98.62 220 SER A C 1
ATOM 1788 O O . SER A 1 220 ? -4.397 -2.376 8.239 1.00 98.62 220 SER A O 1
ATOM 1790 N N . ALA A 1 221 ? -2.896 -3.235 9.665 1.00 98.62 221 ALA A N 1
ATOM 1791 C CA . ALA A 1 221 ? -3.502 -2.640 10.855 1.00 98.62 221 ALA A CA 1
ATOM 1792 C C . ALA A 1 221 ? -3.446 -1.101 10.819 1.00 98.62 221 ALA A C 1
ATOM 1794 O O . ALA A 1 221 ? -4.401 -0.437 11.233 1.00 98.62 221 ALA A O 1
ATOM 1795 N N . HIS A 1 222 ? -2.364 -0.523 10.288 1.00 98.62 222 HIS A N 1
ATOM 1796 C CA . HIS A 1 222 ? -2.250 0.925 10.116 1.00 98.62 222 HIS A CA 1
ATOM 1797 C C . HIS A 1 222 ? -3.212 1.459 9.044 1.00 98.62 222 HIS A C 1
ATOM 1799 O O . HIS A 1 222 ? -3.954 2.409 9.308 1.00 98.62 222 HIS A O 1
ATOM 1805 N N . VAL A 1 223 ? -3.282 0.807 7.877 1.00 98.69 223 VAL A N 1
ATOM 1806 C CA . VAL A 1 223 ? -4.253 1.146 6.820 1.00 98.69 223 VAL A CA 1
ATOM 1807 C C . VAL A 1 223 ? -5.685 1.061 7.353 1.00 98.69 223 VAL A C 1
ATOM 1809 O O . VAL A 1 223 ? -6.472 1.992 7.170 1.00 98.69 223 VAL A O 1
ATOM 1812 N N . LEU A 1 224 ? -6.007 -0.007 8.087 1.00 98.50 224 LEU A N 1
ATOM 1813 C CA . LEU A 1 224 ? -7.308 -0.200 8.722 1.00 98.50 224 LEU A CA 1
ATOM 1814 C C . LEU A 1 224 ? -7.651 0.946 9.686 1.00 98.50 224 LEU A C 1
ATOM 1816 O O . LEU A 1 224 ? -8.763 1.478 9.635 1.00 98.50 224 LEU A O 1
ATOM 1820 N N . LEU A 1 225 ? -6.700 1.375 10.521 1.00 98.62 225 LEU A N 1
ATOM 1821 C CA . LEU A 1 225 ? -6.887 2.522 11.411 1.00 98.62 225 LEU A CA 1
ATOM 1822 C C . LEU A 1 225 ? -7.202 3.799 10.625 1.00 98.62 225 LEU A C 1
ATOM 1824 O O . LEU A 1 225 ? -8.155 4.511 10.955 1.00 98.62 225 LEU A O 1
ATOM 1828 N N . MET A 1 226 ? -6.435 4.070 9.569 1.00 98.31 226 MET A N 1
ATOM 1829 C CA . MET A 1 226 ? -6.631 5.241 8.716 1.00 98.31 226 MET A CA 1
ATOM 1830 C C . MET A 1 226 ? -7.994 5.225 8.016 1.00 98.31 226 MET A C 1
ATOM 1832 O O . MET A 1 226 ? -8.622 6.281 7.881 1.00 98.31 226 MET A O 1
ATOM 1836 N N . MET A 1 227 ? -8.476 4.049 7.603 1.00 98.25 227 MET A N 1
ATOM 1837 C CA . MET A 1 227 ? -9.815 3.877 7.035 1.00 98.25 227 MET A CA 1
ATOM 1838 C C . MET A 1 227 ? -10.906 4.126 8.079 1.00 98.25 227 MET A C 1
ATOM 1840 O O . MET A 1 227 ? -11.825 4.897 7.823 1.00 98.25 227 MET A O 1
ATOM 1844 N N . ILE A 1 228 ? -10.794 3.536 9.270 1.00 98.06 228 ILE A N 1
ATOM 1845 C CA . ILE A 1 228 ? -11.793 3.653 10.347 1.00 98.06 228 ILE A CA 1
ATOM 1846 C C . ILE A 1 228 ? -11.946 5.089 10.846 1.00 98.06 228 ILE A C 1
ATOM 1848 O O . ILE A 1 228 ? -13.054 5.514 11.183 1.00 98.06 228 ILE A O 1
ATOM 1852 N N . GLN A 1 229 ? -10.851 5.847 10.884 1.00 96.81 229 GLN A N 1
ATOM 1853 C CA . GLN A 1 229 ? -10.866 7.259 11.267 1.00 96.81 229 GLN A CA 1
ATOM 1854 C C . GLN A 1 229 ? -11.551 8.158 10.230 1.00 96.81 229 GLN A C 1
ATOM 1856 O O . GLN A 1 229 ? -12.117 9.186 10.600 1.00 96.81 229 GLN A O 1
ATOM 1861 N N . GLN A 1 230 ? -11.494 7.792 8.947 1.00 96.62 230 GLN A N 1
ATOM 1862 C CA . GLN A 1 230 ? -12.024 8.602 7.846 1.00 96.62 230 GLN A CA 1
ATOM 1863 C C . GLN A 1 230 ? -13.435 8.174 7.414 1.00 96.62 230 GLN A C 1
ATOM 1865 O O . GLN A 1 230 ? -14.256 9.029 7.084 1.00 96.62 230 GLN A O 1
ATOM 1870 N N . TYR A 1 231 ? -13.746 6.878 7.450 1.00 97.62 231 TYR A N 1
ATOM 1871 C CA . TYR A 1 231 ? -14.966 6.308 6.878 1.00 97.62 231 TYR A CA 1
ATOM 1872 C C . TYR A 1 231 ? -15.748 5.505 7.927 1.00 97.62 231 TYR A C 1
ATOM 1874 O O . TYR A 1 231 ? -15.498 4.309 8.110 1.00 97.62 231 TYR A O 1
ATOM 1882 N N . PRO A 1 232 ? -16.743 6.119 8.597 1.00 96.56 232 PRO A N 1
ATOM 1883 C CA . PRO A 1 232 ? -17.589 5.430 9.575 1.00 96.56 232 PRO A CA 1
ATOM 1884 C C . PRO A 1 232 ? -18.348 4.209 9.030 1.00 96.56 232 PRO A C 1
ATOM 1886 O O . PRO A 1 232 ? -18.739 3.335 9.802 1.00 96.56 232 PRO A O 1
ATOM 1889 N N . SER A 1 233 ? -18.529 4.109 7.707 1.00 96.38 233 SER A N 1
ATOM 1890 C CA . SER A 1 233 ? -19.110 2.936 7.036 1.00 96.38 233 SER A CA 1
ATOM 1891 C C . SER A 1 233 ? -18.351 1.635 7.333 1.00 96.38 233 SER A C 1
ATOM 1893 O O . SER A 1 233 ? -18.958 0.569 7.389 1.00 96.38 233 SER A O 1
ATOM 1895 N N . THR A 1 234 ? -17.047 1.715 7.612 1.00 97.94 234 THR A N 1
ATOM 1896 C CA . THR A 1 234 ? -16.195 0.553 7.931 1.00 97.94 234 THR A CA 1
ATOM 1897 C C . THR A 1 234 ? -16.462 -0.047 9.314 1.00 97.94 234 THR A C 1
ATOM 1899 O O . THR A 1 234 ? -16.147 -1.214 9.558 1.00 97.94 234 THR A O 1
ATOM 1902 N N . HIS A 1 235 ? -17.064 0.722 10.229 1.00 97.62 235 HIS A N 1
ATOM 1903 C CA . HIS A 1 235 ? -17.230 0.327 11.633 1.00 97.62 235 HIS A CA 1
ATOM 1904 C C . HIS A 1 235 ? -18.118 -0.910 11.784 1.00 97.62 235 HIS A C 1
ATOM 1906 O O . HIS A 1 235 ? -17.859 -1.758 12.637 1.00 97.62 235 HIS A O 1
ATOM 1912 N N . GLU A 1 236 ? -19.146 -1.028 10.939 1.00 97.12 236 GLU A N 1
ATOM 1913 C CA . GLU A 1 236 ? -20.078 -2.157 10.969 1.00 97.12 236 GLU A CA 1
ATOM 1914 C C . GLU A 1 236 ? -19.370 -3.477 10.645 1.00 97.12 236 GLU A C 1
ATOM 1916 O O . GLU A 1 236 ? -19.619 -4.478 11.316 1.00 97.12 236 GLU A O 1
ATOM 1921 N N . TYR A 1 237 ? -18.450 -3.470 9.673 1.00 98.00 237 TYR A N 1
ATOM 1922 C CA . TYR A 1 237 ? -17.691 -4.663 9.308 1.00 98.00 237 TYR A CA 1
ATOM 1923 C C . TYR A 1 237 ? -16.680 -5.051 10.392 1.00 98.00 237 TYR A C 1
ATOM 1925 O O . TYR A 1 237 ? -16.616 -6.226 10.758 1.00 98.00 237 TYR A O 1
ATOM 1933 N N . LEU A 1 238 ? -15.928 -4.093 10.957 1.00 97.50 238 LEU A N 1
ATOM 1934 C CA . LEU A 1 238 ? -14.968 -4.396 12.030 1.00 97.50 238 LEU A CA 1
ATOM 1935 C C . LEU A 1 238 ? -15.655 -5.060 13.239 1.00 97.50 238 LEU A C 1
ATOM 1937 O O . LEU A 1 238 ? -15.099 -5.977 13.833 1.00 97.50 238 LEU A O 1
ATOM 1941 N N . PHE A 1 239 ? -16.878 -4.635 13.569 1.00 97.25 239 PHE A N 1
ATOM 1942 C CA . PHE A 1 239 ? -17.686 -5.190 14.664 1.00 97.25 239 PHE A CA 1
ATOM 1943 C C . PHE A 1 239 ? -18.724 -6.225 14.192 1.00 97.25 239 PHE A C 1
ATOM 1945 O O . PHE A 1 239 ? -19.754 -6.434 14.845 1.00 97.25 239 PHE A O 1
ATOM 1952 N N . SER A 1 240 ? -18.478 -6.858 13.044 1.00 96.75 240 SER A N 1
ATOM 1953 C CA . SER A 1 240 ? -19.156 -8.087 12.627 1.00 96.75 240 SER A CA 1
ATOM 1954 C C . SER A 1 240 ? -18.494 -9.308 13.276 1.00 96.75 240 SER A C 1
ATOM 1956 O O . SER A 1 240 ? -17.394 -9.210 13.816 1.00 96.75 240 SER A O 1
ATOM 1958 N N . THR A 1 241 ? -19.121 -10.484 13.186 1.00 96.00 241 THR A N 1
ATOM 1959 C CA . THR A 1 241 ? -18.535 -11.741 13.687 1.00 96.00 241 THR A CA 1
ATOM 1960 C C . THR A 1 241 ? -17.157 -12.020 13.079 1.00 96.00 241 THR A C 1
ATOM 1962 O O . THR A 1 241 ? -16.222 -12.359 13.802 1.00 96.00 241 THR A O 1
ATOM 1965 N N . ASN A 1 242 ? -16.999 -11.815 11.768 1.00 96.31 242 ASN A N 1
ATOM 1966 C CA . ASN A 1 242 ? -15.717 -12.017 11.089 1.00 96.31 242 ASN A CA 1
ATOM 1967 C C . ASN A 1 242 ? -14.687 -10.971 11.524 1.00 96.31 242 ASN A C 1
ATOM 1969 O O . ASN A 1 242 ? -13.547 -11.319 11.826 1.00 96.31 242 ASN A O 1
ATOM 1973 N N . GLY A 1 243 ? -15.093 -9.700 11.602 1.00 97.69 243 GLY A N 1
ATOM 1974 C CA . GLY A 1 243 ? -14.203 -8.615 12.006 1.00 97.69 243 GLY A CA 1
ATOM 1975 C C . GLY A 1 243 ? -13.664 -8.789 13.426 1.00 97.69 243 GLY A C 1
ATOM 1976 O O . GLY A 1 243 ? -12.455 -8.710 13.641 1.00 97.69 243 GLY A O 1
ATOM 1977 N N . LEU A 1 244 ? -14.537 -9.139 14.375 1.00 97.44 244 LEU A N 1
ATOM 1978 C CA . LEU A 1 244 ? -14.156 -9.425 15.760 1.00 97.44 244 LEU A CA 1
ATOM 1979 C C . LEU A 1 244 ? -13.272 -10.673 15.863 1.00 97.44 244 LEU A C 1
ATOM 1981 O O . LEU A 1 244 ? -12.337 -10.692 16.659 1.00 97.44 244 LEU A O 1
ATOM 1985 N N . SER A 1 245 ? -13.503 -11.690 15.027 1.00 97.38 245 SER A N 1
ATOM 1986 C CA . SER A 1 245 ? -12.639 -12.874 14.976 1.00 97.38 245 SER A CA 1
ATOM 1987 C C . SER A 1 245 ? -11.201 -12.524 14.576 1.00 97.38 245 SER A C 1
ATOM 1989 O O . SER A 1 245 ? -10.260 -12.967 15.237 1.00 97.38 245 SER A O 1
ATOM 1991 N N . TYR A 1 246 ? -11.013 -11.701 13.540 1.00 98.00 246 TYR A N 1
ATOM 1992 C CA . TYR A 1 246 ? -9.680 -11.253 13.121 1.00 98.00 246 TYR A CA 1
ATOM 1993 C C . TYR A 1 246 ? -9.047 -10.270 14.107 1.00 98.00 246 TYR A C 1
ATOM 1995 O O . TYR A 1 246 ? -7.857 -10.380 14.386 1.00 98.00 246 TYR A O 1
ATOM 2003 N N . LEU A 1 247 ? -9.835 -9.369 14.702 1.00 97.00 247 LEU A N 1
ATOM 2004 C CA . LEU A 1 247 ? -9.370 -8.486 15.772 1.00 97.00 247 LEU A CA 1
ATOM 2005 C C . LEU A 1 247 ? -8.845 -9.295 16.966 1.00 97.00 247 LEU A C 1
ATOM 2007 O O . LEU A 1 247 ? -7.748 -9.040 17.457 1.00 97.00 247 LEU A O 1
ATOM 2011 N N . LYS A 1 248 ? -9.608 -10.304 17.403 1.00 96.50 248 LYS A N 1
ATOM 2012 C CA . LYS A 1 248 ? -9.200 -11.239 18.455 1.00 96.50 248 LYS A CA 1
ATOM 2013 C C . LYS A 1 248 ? -7.895 -11.934 18.087 1.00 96.50 248 LYS A C 1
ATOM 2015 O O . LYS A 1 248 ? -6.984 -11.960 18.906 1.00 96.50 248 LYS A O 1
ATOM 2020 N N . LYS A 1 249 ? -7.801 -12.470 16.867 1.00 96.12 249 LYS A N 1
ATOM 2021 C CA . LYS A 1 249 ? -6.592 -13.133 16.370 1.00 96.12 249 LYS A CA 1
ATOM 2022 C C . LYS A 1 249 ? -5.382 -12.190 16.420 1.00 96.12 249 LYS A C 1
ATOM 2024 O O . LYS A 1 249 ? -4.390 -12.522 17.054 1.00 96.12 249 LYS A O 1
ATOM 2029 N N . GLY A 1 250 ? -5.501 -10.993 15.844 1.00 95.00 250 GLY A N 1
ATOM 2030 C CA . GLY A 1 250 ? -4.423 -10.002 15.797 1.00 95.00 250 GLY A CA 1
ATOM 2031 C C . GLY A 1 250 ? -3.980 -9.491 17.172 1.00 95.00 250 GLY A C 1
ATOM 2032 O O . GLY A 1 250 ? -2.798 -9.222 17.360 1.00 95.00 250 GLY A O 1
ATOM 2033 N N . LEU A 1 251 ? -4.884 -9.391 18.151 1.00 94.19 251 LEU A N 1
ATOM 2034 C CA . LEU A 1 251 ? -4.511 -9.052 19.528 1.00 94.19 251 LEU A CA 1
ATOM 2035 C C . LEU A 1 251 ? -3.813 -10.226 20.226 1.00 94.19 251 LEU A C 1
ATOM 2037 O O . LEU A 1 251 ? -2.706 -10.059 20.729 1.00 94.19 251 LEU A O 1
ATOM 2041 N N . LEU A 1 252 ? -4.432 -11.410 20.230 1.00 92.44 252 LEU A N 1
ATOM 2042 C CA . LEU A 1 252 ? -3.939 -12.557 20.995 1.00 92.44 252 LEU A CA 1
ATOM 2043 C C . LEU A 1 252 ? -2.627 -13.126 20.445 1.00 92.44 252 LEU A C 1
ATOM 2045 O O . LEU A 1 252 ? -1.747 -13.456 21.226 1.00 92.44 252 LEU A O 1
ATOM 2049 N N . GLU A 1 253 ? -2.450 -13.209 19.124 1.00 91.44 253 GLU A N 1
ATOM 2050 C CA . GLU A 1 253 ? -1.200 -13.724 18.537 1.00 91.44 253 GLU A CA 1
ATOM 2051 C C . GLU A 1 253 ? 0.003 -12.815 18.813 1.00 91.44 253 GLU A C 1
ATOM 2053 O O . GLU A 1 253 ? 1.141 -13.282 18.805 1.00 91.44 253 GLU A O 1
ATOM 2058 N N . ASN A 1 254 ? -0.249 -11.534 19.097 1.00 90.12 254 ASN A N 1
ATOM 2059 C CA . ASN A 1 254 ? 0.789 -10.569 19.441 1.00 90.12 254 ASN A CA 1
ATOM 2060 C C . ASN A 1 254 ? 1.005 -10.403 20.953 1.00 90.12 254 ASN A C 1
ATOM 2062 O O . ASN A 1 254 ? 1.848 -9.602 21.364 1.00 90.12 254 ASN A O 1
ATOM 2066 N N . MET A 1 255 ? 0.267 -11.161 21.768 1.00 88.56 255 MET A N 1
ATOM 2067 C CA . MET A 1 255 ? 0.372 -11.208 23.223 1.00 88.56 255 MET A CA 1
ATOM 2068 C C . MET A 1 255 ? 0.802 -12.614 23.647 1.00 88.56 255 MET A C 1
ATOM 2070 O O . MET A 1 255 ? -0.010 -13.538 23.685 1.00 88.56 255 MET A O 1
ATOM 2074 N N . LYS A 1 256 ? 2.077 -12.791 23.992 1.00 82.25 256 LYS A N 1
ATOM 2075 C CA . LYS A 1 256 ? 2.558 -14.042 24.584 1.00 82.25 256 LYS A CA 1
ATOM 2076 C C . LYS A 1 256 ? 2.439 -13.977 26.100 1.00 82.25 256 LYS A C 1
ATOM 2078 O O . LYS A 1 256 ? 2.839 -12.993 26.720 1.00 82.25 256 LYS A O 1
ATOM 2083 N N . GLU A 1 257 ? 1.879 -15.031 26.681 1.00 70.88 257 GLU A N 1
ATOM 2084 C CA . GLU A 1 257 ? 1.865 -15.219 28.128 1.00 70.88 257 GLU A CA 1
ATOM 2085 C C . GLU A 1 257 ? 3.215 -15.792 28.572 1.00 70.88 257 GLU A C 1
ATOM 2087 O O . GLU A 1 257 ? 3.615 -16.861 28.108 1.00 70.88 257 GLU A O 1
ATOM 2092 N N . ASP A 1 258 ? 3.899 -15.083 29.469 1.00 62.16 258 ASP A N 1
ATOM 2093 C CA . ASP A 1 258 ? 4.956 -15.637 30.314 1.00 62.16 258 ASP A CA 1
ATOM 2094 C C . ASP A 1 258 ? 4.443 -15.669 31.766 1.00 62.16 258 ASP A C 1
ATOM 2096 O O . ASP A 1 258 ? 3.537 -14.908 32.113 1.00 62.16 258 ASP A O 1
ATOM 2100 N N . GLU A 1 259 ? 4.995 -16.535 32.623 1.00 56.28 259 GLU A N 1
ATOM 2101 C CA . GLU A 1 259 ? 4.435 -16.944 33.934 1.00 56.28 259 GLU A CA 1
ATOM 2102 C C . GLU A 1 259 ? 4.047 -15.788 34.882 1.00 56.28 259 GLU A C 1
ATOM 2104 O O . GLU A 1 259 ? 3.305 -15.992 35.843 1.00 56.28 259 GLU A O 1
ATOM 2109 N N . THR A 1 260 ? 4.531 -14.569 34.632 1.00 63.06 260 THR A N 1
ATOM 2110 C CA . THR A 1 260 ? 4.234 -13.375 35.439 1.00 63.06 260 THR A CA 1
ATOM 2111 C C . THR A 1 260 ? 3.950 -12.097 34.647 1.00 63.06 260 THR A C 1
ATOM 2113 O O . THR A 1 260 ? 3.504 -11.129 35.255 1.00 63.06 260 THR A O 1
ATOM 2116 N N . ASN A 1 261 ? 4.192 -12.055 33.331 1.00 70.44 261 ASN A N 1
ATOM 2117 C CA . ASN A 1 261 ? 4.076 -10.835 32.521 1.00 70.44 261 ASN A CA 1
ATOM 2118 C C . ASN A 1 261 ? 3.623 -11.150 31.093 1.00 70.44 261 ASN A C 1
ATOM 2120 O O . ASN A 1 261 ? 3.836 -12.250 30.587 1.00 70.44 261 ASN A O 1
ATOM 2124 N N . ILE A 1 262 ? 3.074 -10.145 30.409 1.00 79.50 262 ILE A N 1
ATOM 2125 C CA . ILE A 1 262 ? 2.741 -10.265 28.990 1.00 79.50 262 ILE A CA 1
ATOM 2126 C C . ILE A 1 262 ? 3.916 -9.749 28.161 1.00 79.50 262 ILE A C 1
ATOM 2128 O O . ILE A 1 262 ? 4.440 -8.645 28.362 1.00 79.50 262 ILE A O 1
ATOM 2132 N N . GLU A 1 263 ? 4.355 -10.562 27.208 1.00 84.44 263 GLU A N 1
ATOM 2133 C CA . GLU A 1 263 ? 5.303 -10.151 26.183 1.00 84.44 263 GLU A CA 1
ATOM 2134 C C . GLU A 1 263 ? 4.536 -9.736 24.922 1.00 84.44 263 GLU A C 1
ATOM 2136 O O . GLU A 1 263 ? 3.753 -10.503 24.362 1.00 84.44 263 GLU A O 1
ATOM 2141 N N . LEU A 1 264 ? 4.761 -8.500 24.470 1.00 88.44 264 LEU A N 1
ATOM 2142 C CA . LEU A 1 264 ? 4.144 -7.963 23.259 1.00 88.44 264 LEU A CA 1
ATOM 2143 C C . LEU A 1 264 ? 5.096 -8.160 22.076 1.00 88.44 264 LEU A C 1
ATOM 2145 O O . LEU A 1 264 ? 6.088 -7.439 21.961 1.00 88.44 264 LEU A O 1
ATOM 2149 N N . THR A 1 265 ? 4.795 -9.108 21.188 1.00 88.50 265 THR A N 1
ATOM 2150 C CA . THR A 1 265 ? 5.682 -9.450 20.060 1.00 88.50 265 THR A CA 1
ATOM 2151 C C . THR A 1 265 ? 5.603 -8.450 18.911 1.00 88.50 265 THR A C 1
ATOM 2153 O O . THR A 1 265 ? 6.598 -8.232 18.226 1.00 88.50 265 THR A O 1
ATOM 2156 N N . ASN A 1 266 ? 4.444 -7.813 18.709 1.00 90.06 266 ASN A N 1
ATOM 2157 C CA . ASN A 1 266 ? 4.293 -6.677 17.798 1.00 90.06 266 ASN A CA 1
ATOM 2158 C C . ASN A 1 266 ? 3.416 -5.589 18.433 1.00 90.06 266 ASN A C 1
ATOM 2160 O O . ASN A 1 266 ? 2.186 -5.595 18.346 1.00 90.06 266 ASN A O 1
ATOM 2164 N N . GLN A 1 267 ? 4.074 -4.622 19.072 1.00 92.50 267 GLN A N 1
ATOM 2165 C CA . GLN A 1 267 ? 3.400 -3.508 19.739 1.00 92.50 267 GLN A CA 1
ATOM 2166 C C . GLN A 1 267 ? 2.633 -2.605 18.764 1.00 92.50 267 GLN A C 1
ATOM 2168 O O . GLN A 1 267 ? 1.593 -2.059 19.133 1.00 92.50 267 GLN A O 1
ATOM 2173 N N . ASN A 1 268 ? 3.108 -2.443 17.525 1.00 94.56 268 ASN A N 1
ATOM 2174 C CA . ASN A 1 268 ? 2.466 -1.562 16.551 1.00 94.56 268 ASN A CA 1
ATOM 2175 C C . ASN A 1 268 ? 1.123 -2.124 16.085 1.00 94.56 268 ASN A C 1
ATOM 2177 O O . ASN A 1 268 ? 0.143 -1.378 16.075 1.00 94.56 268 ASN A O 1
ATOM 2181 N N . VAL A 1 269 ? 1.044 -3.429 15.805 1.00 96.38 269 VAL A N 1
ATOM 2182 C CA . VAL A 1 269 ? -0.228 -4.099 15.479 1.00 96.38 269 VAL A CA 1
ATOM 2183 C C . VAL A 1 269 ? -1.238 -3.904 16.609 1.00 96.38 269 VAL A C 1
ATOM 2185 O O . VAL A 1 269 ? -2.329 -3.386 16.369 1.00 96.38 269 VAL A O 1
ATOM 2188 N N . ILE A 1 270 ? -0.859 -4.219 17.853 1.00 95.44 270 ILE A N 1
ATOM 2189 C CA . ILE A 1 270 ? -1.739 -4.060 19.023 1.00 95.44 270 ILE A CA 1
ATOM 2190 C C . ILE A 1 270 ? -2.202 -2.609 19.158 1.00 95.44 270 ILE A C 1
ATOM 2192 O O . ILE A 1 270 ? -3.398 -2.342 19.269 1.00 95.44 270 ILE A O 1
ATOM 2196 N N . LYS A 1 271 ? -1.269 -1.655 19.089 1.00 95.94 271 LYS A N 1
ATOM 2197 C CA . LYS A 1 271 ? -1.558 -0.219 19.162 1.00 95.94 271 LYS A CA 1
ATOM 2198 C C . LYS A 1 271 ? -2.580 0.209 18.108 1.00 95.94 271 LYS A C 1
ATOM 2200 O O . LYS A 1 271 ? -3.533 0.915 18.440 1.00 95.94 271 LYS A O 1
ATOM 2205 N N . TYR A 1 272 ? -2.404 -0.189 16.849 1.00 98.19 272 TYR A N 1
ATOM 2206 C CA . TYR A 1 272 ? -3.319 0.196 15.775 1.00 98.19 272 TYR A CA 1
ATOM 2207 C C . TYR A 1 272 ? -4.690 -0.467 15.921 1.00 98.19 272 TYR A C 1
ATOM 2209 O O . TYR A 1 272 ? -5.704 0.223 15.799 1.00 98.19 272 TYR A O 1
ATOM 2217 N N . LEU A 1 273 ? -4.743 -1.754 16.272 1.00 98.19 273 LEU A N 1
ATOM 2218 C CA . LEU A 1 273 ? -5.997 -2.474 16.509 1.00 98.19 273 LEU A CA 1
ATOM 2219 C C . LEU A 1 273 ? -6.785 -1.902 17.699 1.00 98.19 273 LEU A C 1
ATOM 2221 O O . LEU A 1 273 ? -7.990 -1.671 17.579 1.00 98.19 273 LEU A O 1
ATOM 2225 N N . LEU A 1 274 ? -6.124 -1.580 18.816 1.00 97.50 274 LEU A N 1
ATOM 2226 C CA . LEU A 1 274 ? -6.773 -0.904 19.945 1.00 97.50 274 LEU A CA 1
ATOM 2227 C C . LEU A 1 274 ? -7.317 0.466 19.541 1.00 97.50 274 LEU A C 1
ATOM 2229 O O . LEU A 1 274 ? -8.452 0.804 19.874 1.00 97.50 274 LEU A O 1
ATOM 2233 N N . LYS A 1 275 ? -6.552 1.255 18.779 1.00 98.00 275 LYS A N 1
ATOM 2234 C CA . LYS A 1 275 ? -7.032 2.549 18.275 1.00 98.00 275 LYS A CA 1
ATOM 2235 C C . LYS A 1 275 ? -8.245 2.389 17.358 1.00 98.00 275 LYS A C 1
ATOM 2237 O O . LYS A 1 275 ? -9.164 3.200 17.455 1.00 98.00 275 LYS A O 1
ATOM 2242 N N . CYS A 1 276 ? -8.294 1.343 16.530 1.00 98.44 276 CYS A N 1
ATOM 2243 C CA . CYS A 1 276 ? -9.474 1.023 15.725 1.00 98.44 276 CYS A CA 1
ATOM 2244 C C . CYS A 1 276 ? -10.702 0.811 16.620 1.00 98.44 276 CYS A C 1
ATOM 2246 O O . CYS A 1 276 ? -11.718 1.482 16.440 1.00 98.44 276 CYS A O 1
ATOM 2248 N N . VAL A 1 277 ? -10.586 -0.059 17.630 1.00 98.00 277 VAL A N 1
ATOM 2249 C CA . VAL A 1 277 ? -11.654 -0.315 18.612 1.00 98.00 277 VAL A CA 1
ATOM 2250 C C . VAL A 1 277 ? -12.081 0.982 19.297 1.00 98.00 277 VAL A C 1
ATOM 2252 O O . VAL A 1 277 ? -13.267 1.308 19.319 1.00 98.00 277 VAL A O 1
ATOM 2255 N N . HIS A 1 278 ? -11.123 1.759 19.798 1.00 97.88 278 HIS A N 1
ATOM 2256 C CA . HIS A 1 278 ? -11.389 3.004 20.510 1.00 97.88 278 HIS A CA 1
ATOM 2257 C C . HIS A 1 278 ? -12.165 4.019 19.654 1.00 97.88 278 HIS A C 1
ATOM 2259 O O . HIS A 1 278 ? -13.161 4.586 20.110 1.00 97.88 278 HIS A O 1
ATOM 2265 N N . VAL A 1 279 ? -11.762 4.218 18.393 1.00 97.44 279 VAL A N 1
ATOM 2266 C CA . VAL A 1 279 ? -12.442 5.133 17.458 1.00 97.44 279 VAL A CA 1
ATOM 2267 C C . VAL A 1 279 ? -13.887 4.700 17.196 1.00 97.44 279 VAL A C 1
ATOM 2269 O O . VAL A 1 279 ? -14.785 5.548 17.181 1.00 97.44 279 VAL A O 1
ATOM 2272 N N . VAL A 1 280 ? -14.128 3.397 17.023 1.00 97.56 280 VAL A N 1
ATOM 2273 C CA . VAL A 1 280 ? -15.474 2.862 16.769 1.00 97.56 280 VAL A CA 1
ATOM 2274 C C . VAL A 1 280 ? -16.382 3.016 17.992 1.00 97.56 280 VAL A C 1
ATOM 2276 O O . VAL A 1 280 ? -17.511 3.499 17.865 1.00 97.56 280 VAL A O 1
ATOM 2279 N N . LEU A 1 281 ? -15.892 2.672 19.188 1.00 96.62 281 LEU A N 1
ATOM 2280 C CA . LEU A 1 281 ? -16.668 2.791 20.429 1.00 96.62 281 LEU A CA 1
ATOM 2281 C C . LEU A 1 281 ? -17.031 4.245 20.762 1.00 96.62 281 LEU A C 1
ATOM 2283 O O . LEU A 1 281 ? -18.104 4.504 21.310 1.00 96.62 281 LEU A O 1
ATOM 2287 N N . ASN A 1 282 ? -16.165 5.198 20.412 1.00 94.31 282 ASN A N 1
ATOM 2288 C CA . ASN A 1 282 ? -16.446 6.624 20.584 1.00 94.31 282 ASN A CA 1
ATOM 2289 C C . ASN A 1 282 ? -17.455 7.168 19.565 1.00 94.31 282 ASN A C 1
ATOM 2291 O O . ASN A 1 282 ? -18.104 8.174 19.844 1.00 94.31 282 ASN A O 1
ATOM 2295 N N . ASN A 1 283 ? -17.608 6.520 18.407 1.00 92.12 283 ASN A N 1
ATOM 2296 C CA . ASN A 1 283 ? -18.563 6.944 17.384 1.00 92.12 283 ASN A CA 1
ATOM 2297 C C . ASN A 1 283 ? -20.000 6.527 17.707 1.00 92.12 283 ASN A C 1
ATOM 2299 O O . ASN A 1 283 ? -20.929 7.305 17.496 1.00 92.12 283 ASN A O 1
ATOM 2303 N N . ASN A 1 284 ? -20.212 5.293 18.177 1.00 90.81 284 ASN A N 1
ATOM 2304 C CA . ASN A 1 284 ? -21.561 4.783 18.417 1.00 90.81 284 ASN A CA 1
ATOM 2305 C C . ASN A 1 284 ? -21.610 3.732 19.536 1.00 90.81 284 ASN A C 1
ATOM 2307 O O . ASN A 1 284 ? -20.984 2.675 19.452 1.00 90.81 284 ASN A O 1
ATOM 2311 N N . ASN A 1 285 ? -22.457 3.975 20.541 1.00 89.62 285 ASN A N 1
ATOM 2312 C CA . ASN A 1 285 ? -22.622 3.085 21.692 1.00 89.62 285 ASN A CA 1
ATOM 2313 C C . ASN A 1 285 ? -23.162 1.687 21.325 1.00 89.62 285 ASN A C 1
ATOM 2315 O O . ASN A 1 285 ? -22.983 0.756 22.106 1.00 89.62 285 ASN A O 1
ATOM 2319 N N . LYS A 1 286 ? -23.774 1.477 20.146 1.00 93.31 286 LYS A N 1
ATOM 2320 C CA . LYS A 1 286 ? -24.240 0.135 19.731 1.00 93.31 286 LYS A CA 1
ATOM 2321 C C . LYS A 1 286 ? -23.110 -0.906 19.709 1.00 93.31 286 LYS A C 1
ATOM 2323 O O . LYS A 1 286 ? -23.366 -2.089 19.922 1.00 93.31 286 LYS A O 1
ATOM 2328 N N . TYR A 1 287 ? -21.876 -0.467 19.456 1.00 95.06 287 TYR A N 1
ATOM 2329 C CA . TYR A 1 287 ? -20.701 -1.331 19.364 1.00 95.06 287 TYR A CA 1
ATOM 2330 C C . TYR A 1 287 ? -20.168 -1.767 20.734 1.00 95.06 287 TYR A C 1
ATOM 2332 O O . TYR A 1 287 ? -19.594 -2.849 20.833 1.00 95.06 287 TYR A O 1
ATOM 2340 N N . VAL A 1 288 ? -20.446 -1.000 21.797 1.00 94.31 288 VAL A N 1
ATOM 2341 C CA . VAL A 1 288 ? -20.129 -1.375 23.188 1.00 94.31 288 VAL A CA 1
ATOM 2342 C C . VAL A 1 288 ? -20.793 -2.708 23.527 1.00 94.31 288 VAL A C 1
ATOM 2344 O O . VAL A 1 288 ? -20.120 -3.660 23.904 1.00 94.31 288 VAL A O 1
ATOM 2347 N N . ASN A 1 289 ? -22.097 -2.826 23.263 1.00 91.19 289 ASN A N 1
ATOM 2348 C CA . ASN A 1 289 ? -22.858 -4.051 23.526 1.00 91.19 289 ASN A CA 1
ATOM 2349 C C . ASN A 1 289 ? -22.373 -5.265 22.723 1.00 91.19 289 ASN A C 1
ATOM 2351 O O . ASN A 1 289 ? -22.580 -6.396 23.156 1.00 91.19 289 ASN A O 1
ATOM 2355 N N . ARG A 1 290 ? -21.774 -5.054 21.544 1.00 93.75 290 ARG A N 1
ATOM 2356 C CA . ARG A 1 290 ? -21.188 -6.143 20.752 1.00 93.75 290 ARG A CA 1
ATOM 2357 C C . ARG A 1 290 ? -19.864 -6.597 21.356 1.00 93.75 290 ARG A C 1
ATOM 2359 O O . ARG A 1 290 ? -19.683 -7.793 21.533 1.00 93.75 290 ARG A O 1
ATOM 2366 N N . LEU A 1 291 ? -18.995 -5.659 21.737 1.00 93.88 291 LEU A N 1
ATOM 2367 C CA . LEU A 1 291 ? -17.705 -5.984 22.350 1.00 93.88 291 LEU A CA 1
ATOM 2368 C C . LEU A 1 291 ? -17.856 -6.631 23.730 1.00 93.88 291 LEU A C 1
ATOM 2370 O O . LEU A 1 291 ? -17.096 -7.532 24.060 1.00 93.88 291 LEU A O 1
ATOM 2374 N N . LEU A 1 292 ? -18.875 -6.239 24.502 1.00 92.75 292 LEU A N 1
ATOM 2375 C CA . LEU A 1 292 ? -19.196 -6.866 25.790 1.00 92.75 292 LEU A CA 1
ATOM 2376 C C . LEU A 1 292 ? -19.529 -8.363 25.679 1.00 92.75 292 LEU A C 1
ATOM 2378 O O . LEU A 1 292 ? -19.449 -9.067 26.678 1.00 92.75 292 LEU A O 1
ATOM 2382 N N . ARG A 1 293 ? -19.902 -8.856 24.491 1.00 92.88 293 ARG A N 1
ATOM 2383 C CA . ARG A 1 293 ? -20.169 -10.284 24.244 1.00 92.88 293 ARG A CA 1
ATOM 2384 C C . ARG A 1 293 ? -18.912 -11.073 23.861 1.00 92.88 293 ARG A C 1
ATOM 2386 O O . ARG A 1 293 ? -18.984 -12.292 23.759 1.00 92.88 293 ARG A O 1
ATOM 2393 N N . GLU A 1 294 ? -17.785 -10.399 23.639 1.00 94.69 294 GLU A N 1
ATOM 2394 C CA . GLU A 1 294 ? -16.519 -11.005 23.219 1.00 94.69 294 GLU A CA 1
ATOM 2395 C C . GLU A 1 294 ? -15.543 -11.099 24.401 1.00 94.69 294 GLU A C 1
ATOM 2397 O O . GLU A 1 294 ? -14.598 -10.314 24.516 1.00 94.69 294 GLU A O 1
ATOM 2402 N N . ASP A 1 295 ? -15.755 -12.081 25.283 1.00 92.25 295 ASP A N 1
ATOM 2403 C CA . ASP A 1 295 ? -14.981 -12.234 26.527 1.00 92.25 295 ASP A CA 1
ATOM 2404 C C . ASP A 1 295 ? -13.465 -12.280 26.302 1.00 92.25 295 ASP A C 1
ATOM 2406 O O . ASP A 1 295 ? -12.712 -11.648 27.037 1.00 92.25 295 ASP A O 1
ATOM 2410 N N . MET A 1 296 ? -13.006 -12.962 25.250 1.00 93.31 296 MET A N 1
ATOM 2411 C CA . MET A 1 296 ? -11.573 -13.081 24.954 1.00 93.31 296 MET A CA 1
ATOM 2412 C C . MET A 1 296 ? -10.933 -11.747 24.561 1.00 93.31 296 MET A C 1
ATOM 2414 O O . MET A 1 296 ? -9.797 -11.477 24.942 1.00 93.31 296 MET A O 1
ATOM 2418 N N . ILE A 1 297 ? -11.648 -10.907 23.806 1.00 94.50 297 ILE A N 1
ATOM 2419 C CA . ILE A 1 297 ? -11.139 -9.585 23.419 1.00 94.50 297 ILE A CA 1
ATOM 2420 C C . ILE A 1 297 ? -11.127 -8.673 24.645 1.00 94.50 297 ILE A C 1
ATOM 2422 O O . ILE A 1 297 ? -10.156 -7.955 24.868 1.00 94.50 297 ILE A O 1
ATOM 2426 N N . ARG A 1 298 ? -12.176 -8.737 25.471 1.00 94.44 298 ARG A N 1
ATOM 2427 C CA . ARG A 1 298 ? -12.259 -7.972 26.717 1.00 94.44 298 ARG A CA 1
ATOM 2428 C C . ARG A 1 298 ? -11.124 -8.328 27.679 1.00 94.44 298 ARG A C 1
ATOM 2430 O O . ARG A 1 298 ? -10.423 -7.424 28.116 1.00 94.44 298 ARG A O 1
ATOM 2437 N N . LEU A 1 299 ? -10.888 -9.617 27.927 1.00 91.62 299 LEU A N 1
ATOM 2438 C CA . LEU A 1 299 ? -9.781 -10.094 28.765 1.00 91.62 299 LEU A CA 1
ATOM 2439 C C . LEU A 1 299 ? -8.415 -9.657 28.220 1.00 91.62 299 LEU A C 1
ATOM 2441 O O . LEU A 1 299 ? -7.540 -9.270 28.992 1.00 91.62 299 LEU A O 1
ATOM 2445 N N . ALA A 1 300 ? -8.226 -9.681 26.896 1.00 92.44 300 ALA A N 1
ATOM 2446 C CA . ALA A 1 300 ? -7.001 -9.181 26.276 1.00 92.44 300 ALA A CA 1
ATOM 2447 C C . ALA A 1 300 ? -6.800 -7.677 26.535 1.00 92.44 300 ALA A C 1
ATOM 2449 O O . ALA A 1 300 ? -5.699 -7.256 26.879 1.00 92.44 300 ALA A O 1
ATOM 2450 N N . ILE A 1 301 ? -7.857 -6.867 26.423 1.00 93.81 301 ILE A N 1
ATOM 2451 C CA . ILE A 1 301 ? -7.792 -5.423 26.693 1.00 93.81 301 ILE A CA 1
ATOM 2452 C C . ILE A 1 301 ? -7.558 -5.149 28.186 1.00 93.81 301 ILE A C 1
ATOM 2454 O O . ILE A 1 301 ? -6.721 -4.310 28.507 1.00 93.81 301 ILE A O 1
ATOM 2458 N N . GLU A 1 302 ? -8.242 -5.859 29.089 1.00 91.81 302 GLU A N 1
ATOM 2459 C CA . GLU A 1 302 ? -8.047 -5.763 30.548 1.00 91.81 302 GLU A CA 1
ATOM 2460 C C . GLU A 1 302 ? -6.582 -6.013 30.923 1.00 91.81 302 GLU A C 1
ATOM 2462 O O . GLU A 1 302 ? -5.961 -5.217 31.618 1.00 91.81 302 GLU A O 1
ATOM 2467 N N . ARG A 1 303 ? -5.986 -7.059 30.360 1.00 89.31 303 ARG A N 1
ATOM 2468 C CA . ARG A 1 303 ? -4.568 -7.376 30.529 1.00 89.31 303 ARG A CA 1
ATOM 2469 C C . ARG A 1 303 ? -3.620 -6.287 30.014 1.00 89.31 303 ARG A C 1
ATOM 2471 O O . ARG A 1 303 ? -2.611 -5.992 30.646 1.00 89.31 303 ARG A O 1
ATOM 2478 N N . LEU A 1 304 ? -3.943 -5.654 28.886 1.00 90.44 304 LEU A N 1
ATOM 2479 C CA . LEU A 1 304 ? -3.145 -4.550 28.332 1.00 90.44 304 LEU A CA 1
ATOM 2480 C C . LEU A 1 304 ? -3.212 -3.272 29.188 1.00 90.44 304 LEU A C 1
ATOM 2482 O O . LEU A 1 304 ? -2.328 -2.424 29.072 1.00 90.44 304 LEU A O 1
ATOM 2486 N N . VAL A 1 305 ? -4.215 -3.129 30.064 1.00 89.12 305 VAL A N 1
ATOM 2487 C CA . VAL A 1 305 ? -4.265 -2.044 31.063 1.00 89.12 305 VAL A CA 1
ATOM 2488 C C . VAL A 1 305 ? -3.190 -2.230 32.137 1.00 89.12 305 VAL A C 1
ATOM 2490 O O . VAL A 1 305 ? -2.576 -1.251 32.568 1.00 89.12 305 VAL A O 1
ATOM 2493 N N . GLU A 1 306 ? -2.939 -3.472 32.549 1.00 81.56 306 GLU A N 1
ATOM 2494 C CA . GLU A 1 306 ? -2.017 -3.813 33.641 1.00 81.56 306 GLU A CA 1
ATOM 2495 C C . GLU A 1 306 ? -0.538 -3.649 33.239 1.00 81.56 306 GLU A C 1
ATOM 2497 O O . GLU A 1 306 ? 0.307 -3.337 34.080 1.00 81.56 306 GLU A O 1
ATOM 2502 N N . GLU A 1 307 ? -0.224 -3.743 31.942 1.00 74.00 307 GLU A N 1
ATOM 2503 C CA . GLU A 1 307 ? 1.136 -3.652 31.389 1.00 74.00 307 GLU A CA 1
ATOM 2504 C C . GLU A 1 307 ? 1.631 -2.192 31.234 1.00 74.00 307 GLU A C 1
ATOM 2506 O O . GLU A 1 307 ? 2.006 -1.728 30.152 1.00 74.00 307 GLU A O 1
ATOM 2511 N N . LYS A 1 308 ? 1.666 -1.431 32.337 1.00 62.78 308 LYS A N 1
ATOM 2512 C CA . LYS A 1 308 ? 2.104 -0.013 32.347 1.00 62.78 308 LYS A CA 1
ATOM 2513 C C . LYS A 1 308 ? 3.588 0.193 32.017 1.00 62.78 308 LYS A C 1
ATOM 2515 O O . LYS A 1 308 ? 4.014 1.314 31.758 1.00 62.78 308 LYS A O 1
ATOM 2520 N N . SER A 1 309 ? 4.387 -0.871 32.037 1.00 57.59 309 SER A N 1
ATOM 2521 C CA . SER A 1 309 ? 5.849 -0.820 31.932 1.00 57.59 309 SER A CA 1
ATOM 2522 C C . SER A 1 309 ? 6.394 -0.857 30.495 1.00 57.59 309 SER A C 1
ATOM 2524 O O . SER A 1 309 ? 7.583 -0.596 30.316 1.00 57.59 309 SER A O 1
ATOM 2526 N N . LYS A 1 310 ? 5.573 -1.149 29.467 1.00 56.25 310 LYS A N 1
ATOM 2527 C CA . LYS A 1 310 ? 6.071 -1.450 28.101 1.00 56.25 310 LYS A CA 1
ATOM 2528 C C . LYS A 1 310 ? 5.486 -0.621 26.949 1.00 56.25 310 LYS A C 1
ATOM 2530 O O . LYS A 1 310 ? 5.886 -0.830 25.806 1.00 56.25 310 LYS A O 1
ATOM 2535 N N . GLY A 1 311 ? 4.605 0.345 27.215 1.00 59.41 311 GLY A N 1
ATOM 2536 C CA . GLY A 1 311 ? 4.083 1.242 26.181 1.00 59.41 311 GLY A CA 1
ATOM 2537 C C . GLY A 1 311 ? 2.957 2.131 26.690 1.00 59.41 311 GLY A C 1
ATOM 2538 O O . GLY A 1 311 ? 1.801 1.713 26.715 1.00 59.41 311 GLY A O 1
ATOM 2539 N N . ASP A 1 312 ? 3.298 3.369 27.049 1.00 71.69 312 ASP A N 1
ATOM 2540 C CA . ASP A 1 312 ? 2.384 4.348 27.659 1.00 71.69 312 ASP A CA 1
ATOM 2541 C C . ASP A 1 312 ? 1.094 4.538 26.833 1.00 71.69 312 ASP A C 1
ATOM 2543 O O . ASP A 1 312 ? -0.017 4.576 27.358 1.00 71.69 312 ASP A O 1
ATOM 2547 N N . GLU A 1 313 ? 1.211 4.531 25.501 1.00 86.75 313 GLU A N 1
ATOM 2548 C CA . GLU A 1 313 ? 0.073 4.727 24.599 1.00 86.75 313 GLU A CA 1
ATOM 2549 C C . GLU A 1 313 ? -0.860 3.501 24.488 1.00 86.75 313 GLU A C 1
ATOM 2551 O O . GLU A 1 313 ? -2.075 3.669 24.347 1.00 86.75 313 GLU A O 1
ATOM 2556 N N . ILE A 1 314 ? -0.328 2.271 24.562 1.00 91.31 314 ILE A N 1
ATOM 2557 C CA . ILE A 1 314 ? -1.131 1.033 24.492 1.00 91.31 314 ILE A CA 1
ATOM 2558 C C . ILE A 1 314 ? -1.993 0.913 25.746 1.00 91.31 314 ILE A C 1
ATOM 2560 O O . ILE A 1 314 ? -3.213 0.790 25.627 1.00 91.31 314 ILE A O 1
ATOM 2564 N N . SER A 1 315 ? -1.372 1.025 26.925 1.00 90.06 315 SER A N 1
ATOM 2565 C CA . SER A 1 315 ? -2.079 0.970 28.211 1.00 90.06 315 SER A CA 1
ATOM 2566 C C . SER A 1 315 ? -3.107 2.105 28.313 1.00 90.06 315 SER A C 1
ATOM 2568 O O . SER A 1 315 ? -4.275 1.839 28.589 1.00 90.06 315 SER A O 1
ATOM 2570 N N . THR A 1 316 ? -2.746 3.340 27.937 1.00 92.38 316 THR A N 1
ATOM 2571 C CA . THR A 1 316 ? -3.683 4.480 27.937 1.00 92.38 316 THR A CA 1
ATOM 2572 C C . THR A 1 316 ? -4.893 4.243 27.023 1.00 92.38 316 THR A C 1
ATOM 2574 O O . THR A 1 316 ? -6.033 4.538 27.393 1.00 92.38 316 THR A O 1
ATOM 2577 N N . THR A 1 317 ? -4.679 3.692 25.822 1.00 95.06 317 THR A N 1
ATOM 2578 C CA . THR A 1 317 ? -5.780 3.391 24.890 1.00 95.06 317 THR A CA 1
ATOM 2579 C C . THR A 1 317 ? -6.669 2.268 25.431 1.00 95.06 317 THR A C 1
ATOM 2581 O O . THR A 1 317 ? -7.896 2.367 25.351 1.00 95.06 317 THR A O 1
ATOM 2584 N N . ALA A 1 318 ? -6.073 1.225 26.017 1.00 95.06 318 ALA A N 1
ATOM 2585 C CA . ALA A 1 318 ? -6.798 0.129 26.653 1.00 95.06 318 ALA A CA 1
ATOM 2586 C C . ALA A 1 318 ? -7.638 0.619 27.848 1.00 95.06 318 ALA A C 1
ATOM 2588 O O . ALA A 1 318 ? -8.826 0.303 27.930 1.00 95.06 318 ALA A O 1
ATOM 2589 N N . GLU A 1 319 ? -7.077 1.472 28.712 1.00 94.56 319 GLU A N 1
ATOM 2590 C CA . GLU A 1 319 ? -7.782 2.086 29.848 1.00 94.56 319 GLU A CA 1
ATOM 2591 C C . GLU A 1 319 ? -9.001 2.889 29.374 1.00 94.56 319 GLU A C 1
ATOM 2593 O O . GLU A 1 319 ? -10.098 2.770 29.930 1.00 94.56 319 GLU A O 1
ATOM 2598 N N . ALA A 1 320 ? -8.839 3.671 28.303 1.00 95.12 320 ALA A N 1
ATOM 2599 C CA . ALA A 1 320 ? -9.925 4.455 27.728 1.00 95.12 320 ALA A CA 1
ATOM 2600 C C . ALA A 1 320 ? -11.049 3.573 27.154 1.00 95.12 320 ALA A C 1
ATOM 2602 O O . ALA A 1 320 ? -12.228 3.914 27.294 1.00 95.12 320 ALA A O 1
ATOM 2603 N N . ILE A 1 321 ? -10.709 2.432 26.542 1.00 96.81 321 ILE A N 1
ATOM 2604 C CA . ILE A 1 321 ? -11.692 1.438 26.085 1.00 96.81 321 ILE A CA 1
ATOM 2605 C C . ILE A 1 321 ? -12.416 0.813 27.282 1.00 96.81 321 ILE A C 1
ATOM 2607 O O . ILE A 1 321 ? -13.646 0.814 27.303 1.00 96.81 321 ILE A O 1
ATOM 2611 N N . MET A 1 322 ? -11.692 0.346 28.303 1.00 95.62 322 MET A N 1
ATOM 2612 C CA . MET A 1 322 ? -12.301 -0.283 29.483 1.00 95.62 322 MET A CA 1
ATOM 2613 C C . MET A 1 322 ? -13.238 0.666 30.228 1.00 95.62 322 MET A C 1
ATOM 2615 O O . MET A 1 322 ? -14.342 0.281 30.612 1.00 95.62 322 MET A O 1
ATOM 2619 N N . LYS A 1 323 ? -12.862 1.942 30.356 1.00 94.31 323 LYS A N 1
ATOM 2620 C CA . LYS A 1 323 ? -13.738 2.971 30.928 1.00 94.31 323 LYS A CA 1
ATOM 2621 C C . LYS A 1 323 ? -15.041 3.129 30.139 1.00 94.31 323 LYS A C 1
ATOM 2623 O O . LYS A 1 323 ? -16.087 3.347 30.739 1.00 94.31 323 LYS A O 1
ATOM 2628 N N . LYS A 1 324 ? -14.982 3.025 28.808 1.00 94.56 324 LYS A N 1
ATOM 2629 C CA . LYS A 1 324 ? -16.151 3.113 27.923 1.00 94.56 324 LYS A CA 1
ATOM 2630 C C . LYS A 1 324 ? -17.033 1.860 27.976 1.00 94.56 324 LYS A C 1
ATOM 2632 O O . LYS A 1 324 ? -18.226 1.974 27.730 1.00 94.56 324 LYS A O 1
ATOM 2637 N N . LEU A 1 325 ? -16.462 0.691 28.275 1.00 93.19 325 LEU A N 1
ATOM 2638 C CA . LEU A 1 325 ? -17.209 -0.560 28.450 1.00 93.19 325 LEU A CA 1
ATOM 2639 C C . LEU A 1 325 ? -17.932 -0.642 29.802 1.00 93.19 325 LEU A C 1
ATOM 2641 O O . LEU A 1 325 ? -18.994 -1.251 29.879 1.00 93.19 325 LEU A O 1
ATOM 2645 N N . ASN A 1 326 ? -17.365 -0.026 30.843 1.00 89.75 326 ASN A N 1
ATOM 2646 C CA . ASN A 1 326 ? -17.877 -0.087 32.216 1.00 89.75 326 ASN A CA 1
ATOM 2647 C C . ASN A 1 326 ? -18.845 1.050 32.597 1.00 89.75 326 ASN A C 1
ATOM 2649 O O . ASN A 1 326 ? -19.388 1.019 33.702 1.00 89.75 326 ASN A O 1
ATOM 2653 N N . GLY A 1 327 ? -19.001 2.072 31.750 1.00 80.19 327 GLY A N 1
ATOM 2654 C CA . GLY A 1 327 ? -19.843 3.251 32.002 1.00 80.19 327 GLY A CA 1
ATOM 2655 C C . GLY A 1 327 ? -21.131 3.238 31.199 1.00 80.19 327 GLY A C 1
ATOM 2656 O O . GLY A 1 327 ? -22.190 3.509 31.802 1.00 80.19 327 GLY A O 1
#